Protein 6BCD (pdb70)

B-factor: mean 29.8, std 14.04, range [15.94, 121.08]

Secondary structure (DSSP, 8-state):
--BGGGTGGGHHHHHHHHHHHHHHHHHHHHHTTSS-GGGEEEEEETTEEEEEE--HHHHHHHHHHHHHHHHHHHTT-EEEEEEEEE-TTS-EEEEEEEEEE--SB--TTSB-TTTTHHHHHHHHHHHHHTGGGTSPPPPTT-EEEEEEEEEEEP-SS--SEEEETTEEEEEPPHHHH--SS-EEEEEEEEEBSS-EEEEEEEE--/--EEEEEESSPPPPHHHHHHHHHH-

Solvent-accessible surface area: 12226 Å² total; per-residue (Å²): 151,109,38,25,90,75,36,88,135,1,83,33,8,0,63,22,0,17,72,0,0,35,9,0,5,2,2,0,0,70,15,27,105,2,5,30,82,44,0,19,92,82,148,134,64,12,114,21,70,2,39,30,8,47,3,68,98,0,36,95,23,4,90,34,9,14,100,1,0,76,36,13,0,46,130,27,7,2,58,51,2,4,0,0,0,17,7,120,91,121,148,6,12,0,14,0,2,0,58,3,72,7,50,101,104,24,29,167,105,29,85,36,0,80,85,79,39,92,135,33,0,7,26,0,0,89,94,0,45,97,2,65,132,86,19,75,176,14,43,100,36,4,54,7,10,7,1,0,42,4,132,69,72,44,87,253,159,72,115,129,72,53,101,28,111,135,72,62,2,53,38,21,68,142,128,13,63,96,17,133,120,42,100,108,27,109,17,70,82,12,78,3,25,12,1,94,0,58,1,24,0,26,4,85,93,186,180,91,15,24,6,24,13,57,155,104,9,19,45,55,130,97,0,82,89,82,55,120,73,202

InterPro domains:
  IPR003511 HORMA domain [PF02301] (20-103)
  IPR003511 HORMA domain [PS50815] (13-203)
  IPR036570 HORMA domain superfamily [G3DSA:3.30.900.10] (9-211)
  IPR036570 HORMA domain superfamily [SSF56019] (13-186)
  IPR045091 Mad2-like [PTHR11842] (1-207)

Radius of gyration: 17.45 Å; Cα contacts (8 Å, |Δi|>4): 440; chains: 2; bounding box: 35×42×47 Å

GO terms:
  GO:0090734 site of DNA damage (C, IDA)
  GO:0030674 protein-macromolecule adaptor activity (F, IDA)
  GO:0019985 translesion synthesis (P, IDA)
  GO:0005634 nucleus (C, IDA)
  GO:0005819 spindle (C, IDA)
  GO:0042177 negative regulation of protein catabolic process (P, IDA)
  GO:0042772 DNA damage response, signal transduction resulting in transcription (P, IDA)
  GO:0008432 JUN kinase binding (F, IDA)
  GO:0005680 anaphase-promoting complex (C, IDA)
  GO:0016035 zeta DNA polymerase complex (C, IDA)
  GO:1904667 negative regulation of ubiquitin protein ligase activity (P, IDA)
  GO:0033138 positive regulation of peptidyl-serine phosphorylation (P, IDA)
  GO:0001558 regulation of cell growth (P, IGI)
  GO:0006302 double-strand break repair (P, IGI)
  GO:0045893 positive regulation of DNA-templated transcription (P, IMP)
  GO:0005515 protein binding (F, IPI)
  GO:0007094 mitotic spindle assembly checkpoint signaling (P, TAS)
  GO:0005654 nucleoplasm (C, TAS)
  GO:0000122 negative regulation of transcription by RNA polymerase II (P, IDA)
  GO:0003714 transcription corepressor activity (F, IMP)

Sequence (230 aa):
TLTRQDLNFGQVVADVLCEFLEVAVHLILYVREVYPVGIFQARKKYNNVPVQMSCCHPELNQYIQDTLHHCVKPLLEKNDVEKVVVVILDKEHRPVEKFVFEITQPPLLSISSDSLLSHVEQLLAAFILKISSVCDDDVLDHNPPGCTFTVLVHTREAATRNMEKIQVIKDFPWILADDEQDVHMHDPRLIPLKTMTSDILKMQLYVEERADKKIVIMPCKCAPSRQLVQVWLQAK

Structure (mmCIF, N/CA/C/O backbone):
data_6BCD
#
_entry.id   6BCD
#
_cell.length_a   64.580
_cell.length_b   64.580
_cell.length_c   116.547
_cell.angle_alpha   90.000
_cell.angle_beta   90.000
_cell.angle_gamma   120.000
#
_symmetry.space_group_name_H-M   'P 31 2 1'
#
loop_
_entity.id
_entity.type
_entity.pdbx_description
1 polymer 'Mitotic spindle assembly checkpoint protein MAD2B'
2 polymer 'DNA polymerase zeta catalytic subunit'
3 water water
#
loop_
_atom_site.group_PDB
_atom_site.id
_atom_site.type_symbol
_atom_site.label_atom_id
_atom_site.label_alt_id
_atom_site.label_comp_id
_atom_site.label_asym_id
_atom_site.label_entity_id
_atom_site.label_seq_id
_atom_site.pdbx_PDB_ins_code
_atom_site.Cartn_x
_atom_site.Cartn_y
_atom_site.Cartn_z
_atom_site.occupancy
_atom_site.B_iso_or_equiv
_atom_site.auth_seq_id
_atom_site.auth_comp_id
_atom_site.auth_asym_id
_atom_site.auth_atom_id
_atom_site.pdbx_PDB_model_num
ATOM 1 N N . THR A 1 19 ? 27.260 36.364 36.089 1.00 43.76 3 THR A N 1
ATOM 2 C CA . THR A 1 19 ? 28.290 35.590 35.327 1.00 34.64 3 THR A CA 1
ATOM 3 C C . THR A 1 19 ? 27.622 34.699 34.248 1.00 38.53 3 THR A C 1
ATOM 4 O O . THR A 1 19 ? 26.623 34.017 34.554 1.00 41.80 3 THR A O 1
ATOM 8 N N . LEU A 1 20 ? 28.153 34.730 33.023 1.00 35.26 4 LEU A N 1
ATOM 9 C CA . LEU A 1 20 ? 27.626 33.848 31.972 1.00 33.74 4 LEU A CA 1
ATOM 10 C C . LEU A 1 20 ? 28.306 32.373 32.019 1.00 30.12 4 LEU A C 1
ATOM 11 O O . LEU A 1 20 ? 29.535 32.109 32.200 1.00 31.29 4 LEU A O 1
ATOM 16 N N . THR A 1 21 ? 27.387 31.436 32.040 1.00 22.80 5 THR A N 1
ATOM 17 C CA . THR A 1 21 ? 27.726 30.012 32.192 1.00 21.15 5 THR A CA 1
ATOM 18 C C . THR A 1 21 ? 27.251 29.200 31.006 1.00 22.94 5 THR A C 1
ATOM 19 O O . THR A 1 21 ? 26.346 29.601 30.264 1.00 22.50 5 THR A O 1
ATOM 23 N N . ARG A 1 22 ? 27.825 27.983 30.802 1.00 21.67 6 ARG A N 1
ATOM 24 C CA . ARG A 1 22 ? 27.367 27.106 29.721 1.00 19.45 6 ARG A CA 1
ATOM 25 C C . ARG A 1 22 ? 25.914 26.758 29.867 1.00 20.49 6 ARG A C 1
ATOM 26 O O . ARG A 1 22 ? 25.214 26.618 28.862 1.00 21.52 6 ARG A O 1
ATOM 34 N N . GLN A 1 23 ? 25.424 26.589 31.083 1.00 19.29 7 GLN A N 1
ATOM 35 C CA . GLN A 1 23 ? 24.032 26.221 31.287 1.00 20.39 7 GLN A CA 1
ATOM 36 C C . GLN A 1 23 ? 23.088 27.317 30.886 1.00 19.96 7 GLN A C 1
ATOM 37 O O . GLN A 1 23 ? 21.928 26.996 30.625 1.00 21.32 7 GLN A O 1
ATOM 43 N N . ASP A 1 24 ? 23.543 28.537 30.815 1.00 20.53 8 ASP A N 1
ATOM 44 C CA . ASP A 1 24 ? 22.688 29.674 30.431 1.00 19.98 8 ASP A CA 1
ATOM 45 C C . ASP A 1 24 ? 22.259 29.564 29.000 1.00 21.25 8 ASP A C 1
ATOM 46 O O . ASP A 1 24 ? 21.264 30.187 28.633 1.00 23.03 8 ASP A O 1
ATOM 51 N N . LEU A 1 25 ? 22.949 28.847 28.136 1.00 19.73 9 LEU A N 1
ATOM 52 C CA . LEU A 1 25 ? 22.533 28.682 26.736 1.00 21.30 9 LEU A CA 1
ATOM 53 C C . LEU A 1 25 ? 21.707 27.478 26.563 1.00 20.12 9 LEU A C 1
ATOM 54 O O . LEU A 1 25 ? 22.092 26.464 25.925 1.00 20.61 9 LEU A O 1
ATOM 59 N N . ASN A 1 26 ? 20.501 27.523 27.083 1.00 18.86 10 ASN A N 1
ATOM 60 C CA . ASN A 1 26 ? 19.578 26.384 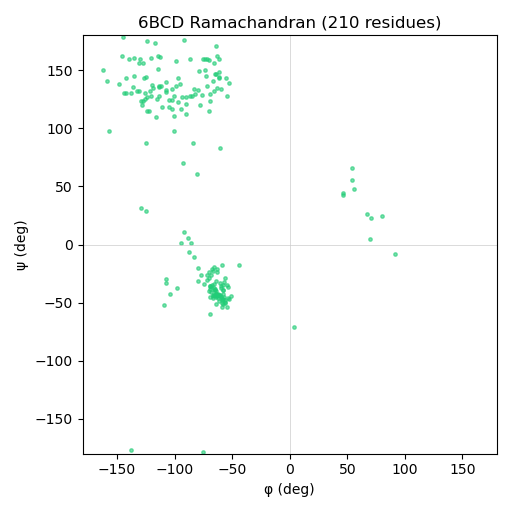27.068 1.00 18.01 10 ASN A CA 1
ATOM 61 C C . ASN A 1 26 ? 20.225 25.083 27.488 1.00 20.48 10 ASN A C 1
ATOM 62 O O . ASN A 1 26 ? 20.049 24.040 26.853 1.00 19.50 10 ASN A O 1
ATOM 67 N N . PHE A 1 27 ? 21.006 25.153 28.552 1.00 20.68 11 PHE A N 1
ATOM 68 C CA . PHE A 1 27 ? 21.464 23.927 29.205 1.00 19.96 11 PHE A CA 1
ATOM 69 C C . PHE A 1 27 ? 22.412 23.100 28.343 1.00 22.23 11 PHE A C 1
ATOM 70 O O . PHE A 1 27 ? 22.426 21.879 28.486 1.00 23.76 11 PHE A O 1
ATOM 78 N N . GLY A 1 28 ? 23.093 23.748 27.468 1.00 21.19 12 GLY A N 1
ATOM 79 C CA . GLY A 1 28 ? 23.966 23.031 26.543 1.00 22.39 12 GLY A CA 1
ATOM 80 C C . GLY A 1 28 ? 23.331 22.651 25.266 1.00 23.52 12 GLY A C 1
ATOM 81 O O . GLY A 1 28 ? 24.049 22.203 24.306 1.00 23.14 12 GLY A O 1
ATOM 82 N N . GLN A 1 29 ? 22.025 22.820 25.087 1.00 20.70 13 GLN A N 1
ATOM 83 C CA . GLN A 1 29 ? 21.366 22.435 23.873 1.00 20.43 13 GLN A CA 1
ATOM 84 C C . GLN A 1 29 ? 21.727 23.286 22.690 1.00 20.59 13 GLN A C 1
ATOM 85 O O . GLN A 1 29 ? 21.730 22.778 21.510 1.00 20.60 13 GLN A O 1
ATOM 91 N N . VAL A 1 30 ? 21.952 24.590 22.863 1.00 19.01 14 VAL A N 1
ATOM 92 C CA . VAL A 1 30 ? 22.334 25.438 21.760 1.00 18.84 14 VAL A CA 1
ATOM 93 C C . VAL A 1 30 ? 23.651 24.940 21.112 1.00 19.25 14 VAL A C 1
ATOM 94 O O . VAL A 1 30 ? 23.708 24.770 19.889 1.00 19.25 14 VAL A O 1
ATOM 98 N N . VAL A 1 31 ? 24.662 24.777 21.941 1.00 18.71 15 VAL A N 1
ATOM 99 C CA . VAL A 1 31 ? 25.974 24.380 21.441 1.00 19.29 15 VAL A CA 1
ATOM 100 C C . VAL A 1 31 ? 25.810 22.955 20.885 1.00 20.20 15 VAL A C 1
ATOM 101 O O . VAL A 1 31 ? 26.375 22.673 19.783 1.00 19.87 15 VAL A O 1
ATOM 105 N N . ALA A 1 32 ? 25.042 22.057 21.498 1.00 18.99 16 ALA A N 1
ATOM 106 C CA . ALA A 1 32 ? 24.910 20.711 20.942 1.00 18.58 16 ALA A CA 1
ATOM 107 C C . ALA A 1 32 ? 24.263 20.749 19.602 1.00 18.58 16 ALA A C 1
ATOM 108 O O . ALA A 1 32 ? 24.680 20.071 18.653 1.00 20.65 16 ALA A O 1
ATOM 110 N N . ASP A 1 33 ? 23.248 21.590 19.393 1.00 18.30 17 ASP A N 1
ATOM 111 C CA . ASP A 1 33 ? 22.515 21.703 18.133 1.00 19.80 17 ASP A CA 1
ATOM 112 C C . ASP A 1 33 ? 23.420 22.329 17.049 1.00 20.02 17 ASP A C 1
ATOM 113 O O . ASP A 1 33 ? 23.499 21.822 15.903 1.00 20.34 17 ASP A O 1
ATOM 118 N N . VAL A 1 34 ? 24.127 23.381 17.377 1.00 20.37 18 VAL A N 1
ATOM 119 C CA . VAL A 1 34 ? 25.080 24.014 16.450 1.00 20.72 18 VAL A CA 1
ATOM 120 C C . VAL A 1 34 ? 26.190 22.975 16.044 1.00 20.06 18 VAL A C 1
ATOM 121 O O . VAL A 1 34 ? 26.463 22.855 14.842 1.00 20.57 18 VAL A O 1
ATOM 125 N N . LEU A 1 35 ? 26.697 22.250 16.995 1.00 19.01 19 LEU A N 1
ATOM 126 C CA . LEU A 1 35 ? 27.788 21.276 16.686 1.00 19.37 19 LEU A CA 1
ATOM 127 C C . LEU A 1 35 ? 27.203 20.147 15.875 1.00 18.40 19 LEU A C 1
ATOM 128 O O . LEU A 1 35 ? 27.955 19.675 14.958 1.00 19.53 19 LEU A O 1
ATOM 133 N N . CYS A 1 36 ? 26.019 19.642 16.129 1.00 18.19 20 CYS A N 1
ATOM 134 C CA . CYS A 1 36 ? 25.560 18.503 15.308 1.00 18.80 20 CYS A CA 1
ATOM 135 C C . CYS A 1 36 ? 25.278 18.990 13.890 1.00 19.64 20 CYS A C 1
ATOM 136 O O . CYS A 1 36 ? 25.513 18.263 12.926 1.00 19.83 20 CYS A O 1
ATOM 139 N N . GLU A 1 37 ? 24.768 20.211 13.720 1.00 19.07 21 GLU A N 1
ATOM 140 C CA . GLU A 1 37 ? 24.556 20.795 12.368 1.00 21.52 21 GLU A CA 1
ATOM 141 C C . GLU A 1 37 ? 25.913 20.851 11.609 1.00 19.54 21 GLU A C 1
ATOM 142 O O . GLU A 1 37 ? 26.010 20.414 10.447 1.00 20.38 21 GLU A O 1
ATOM 148 N N . PHE A 1 38 ? 26.905 21.332 12.298 1.00 19.36 22 PHE A N 1
ATOM 149 C CA . PHE A 1 38 ? 28.258 21.451 11.746 1.00 19.17 22 PHE A CA 1
ATOM 150 C C . PHE A 1 38 ? 28.826 20.091 11.421 1.00 18.22 22 PHE A C 1
ATOM 151 O O . PHE A 1 38 ? 29.418 19.913 10.324 1.00 17.81 22 PHE A O 1
ATOM 159 N N . LEU A 1 39 ? 28.787 19.160 12.367 1.00 17.72 23 LEU A N 1
ATOM 160 C CA . LEU A 1 39 ? 29.395 17.852 12.157 1.00 17.15 23 LEU A CA 1
ATOM 161 C C . LEU A 1 39 ? 28.752 17.163 10.979 1.00 17.06 23 LEU A C 1
ATOM 162 O O . LEU A 1 39 ? 29.455 16.456 10.216 1.00 17.26 23 LEU A O 1
ATOM 167 N N . GLU A 1 40 ? 27.455 17.295 10.784 1.00 17.88 24 GLU A N 1
ATOM 168 C CA . GLU A 1 40 ? 26.814 16.651 9.618 1.00 16.98 24 GLU A CA 1
ATOM 169 C C . GLU A 1 40 ? 27.471 17.161 8.313 1.00 16.57 24 GLU A C 1
ATOM 170 O O . GLU A 1 40 ? 27.878 16.389 7.427 1.00 17.86 24 GLU A O 1
ATOM 176 N N . VAL A 1 41 ? 27.560 18.505 8.194 1.00 18.31 25 VAL A N 1
ATOM 177 C CA . VAL A 1 41 ? 28.122 19.065 7.008 1.00 18.83 25 VAL A CA 1
ATOM 178 C C . VAL A 1 41 ? 29.580 18.699 6.845 1.00 18.07 25 VAL A C 1
ATOM 179 O O . VAL A 1 41 ? 30.017 18.352 5.731 1.00 18.23 25 VAL A O 1
ATOM 183 N N . ALA A 1 42 ? 30.335 18.754 7.906 1.00 16.91 26 ALA A N 1
ATOM 184 C CA . ALA A 1 42 ? 31.762 18.402 7.846 1.00 17.46 26 ALA A CA 1
ATOM 185 C C . ALA A 1 42 ? 31.973 16.918 7.446 1.00 17.84 26 ALA A C 1
ATOM 186 O O . ALA A 1 42 ? 32.858 16.590 6.653 1.00 18.83 26 ALA A O 1
ATOM 188 N N . VAL A 1 43 ? 31.160 16.026 8.011 1.00 16.68 27 VAL A N 1
ATOM 189 C CA . VAL A 1 43 ? 31.292 14.595 7.664 1.00 17.09 27 VAL A CA 1
ATOM 190 C C . VAL A 1 43 ? 31.029 14.387 6.199 1.00 17.89 27 VAL A C 1
ATOM 191 O O . VAL A 1 43 ? 31.768 13.718 5.481 1.00 17.36 27 VAL A O 1
ATOM 195 N N . HIS A 1 44 ? 29.941 14.940 5.707 1.00 15.94 28 HIS A N 1
ATOM 196 C CA . HIS A 1 44 ? 29.645 14.845 4.260 1.00 16.98 28 HIS A CA 1
ATOM 197 C C . HIS A 1 44 ? 30.797 15.314 3.434 1.00 17.10 28 HIS A C 1
ATOM 198 O O . HIS A 1 44 ? 31.217 14.671 2.431 1.00 17.22 28 HIS A O 1
ATOM 205 N N . LEU A 1 45 ? 31.369 16.463 3.775 1.00 16.71 29 LEU A N 1
ATOM 206 C CA . LEU A 1 45 ? 32.472 17.014 2.996 1.00 17.76 29 LEU A CA 1
ATOM 207 C C . LEU A 1 45 ? 33.713 16.168 3.047 1.00 17.60 29 LEU A C 1
ATOM 208 O O . LEU A 1 45 ? 34.376 15.981 1.989 1.00 17.86 29 LEU A O 1
ATOM 213 N N . ILE A 1 46 ? 34.031 15.567 4.189 1.00 17.20 30 ILE A N 1
ATOM 214 C CA . ILE A 1 46 ? 35.124 14.651 4.303 1.00 17.56 30 ILE A CA 1
ATOM 215 C C . ILE A 1 46 ? 34.917 13.489 3.358 1.00 17.81 30 ILE A C 1
ATOM 216 O O . ILE A 1 46 ? 35.838 13.053 2.654 1.00 17.93 30 ILE A O 1
ATOM 221 N N . LEU A 1 47 ? 33.747 12.884 3.389 1.00 17.75 31 LEU A N 1
ATOM 222 C CA . LEU A 1 47 ? 33.428 11.760 2.548 1.00 17.99 31 LEU A CA 1
ATOM 223 C C . LEU A 1 47 ? 33.563 12.073 1.084 1.00 18.91 31 LEU A C 1
ATOM 224 O O . LEU A 1 47 ? 34.070 11.246 0.297 1.00 18.02 31 LEU A O 1
ATOM 229 N N . TYR A 1 48 ? 33.246 13.282 0.689 1.00 16.62 32 TYR A N 1
ATOM 230 C CA . TYR A 1 48 ? 33.447 13.742 -0.690 1.00 17.35 32 TYR A CA 1
ATOM 231 C C . TYR A 1 48 ? 34.935 13.897 -1.030 1.00 18.03 32 TYR A C 1
ATOM 232 O O . TYR A 1 48 ? 35.432 13.278 -2.020 1.00 18.23 32 TYR A O 1
ATOM 241 N N . VAL A 1 49 ? 35.634 14.733 -0.310 1.00 17.58 33 VAL A N 1
ATOM 242 C CA . VAL A 1 49 ? 36.983 15.056 -0.698 1.00 19.16 33 VAL A CA 1
ATOM 243 C C . VAL A 1 49 ? 37.876 13.879 -0.601 1.00 18.16 33 VAL A C 1
ATOM 244 O O . VAL A 1 49 ? 38.803 13.674 -1.461 1.00 20.20 33 VAL A O 1
ATOM 248 N N . ARG A 1 50 ? 37.676 12.985 0.350 1.00 17.89 34 ARG A N 1
ATOM 249 C CA . ARG A 1 50 ? 38.496 11.744 0.477 1.00 19.26 34 ARG A CA 1
ATOM 250 C C . ARG A 1 50 ? 37.952 10.633 -0.394 1.00 19.30 34 ARG A C 1
ATOM 251 O O . ARG A 1 50 ? 38.535 9.534 -0.423 1.00 21.90 34 ARG A O 1
ATOM 259 N N . GLU A 1 51 ? 36.878 10.860 -1.153 1.00 18.90 35 GLU A N 1
ATOM 260 C CA . GLU A 1 51 ? 36.367 9.870 -2.073 1.00 19.79 35 GLU A CA 1
ATOM 261 C C . GLU A 1 51 ? 36.056 8.551 -1.391 1.00 20.31 35 GLU A C 1
ATOM 262 O O . GLU A 1 51 ? 36.323 7.465 -1.936 1.00 22.81 35 GLU A O 1
ATOM 268 N N . VAL A 1 52 ? 35.342 8.644 -0.264 1.00 18.46 36 VAL A N 1
ATOM 269 C CA . VAL A 1 52 ? 34.868 7.445 0.441 1.00 20.20 36 VAL A CA 1
ATOM 270 C C . VAL A 1 52 ? 33.681 6.893 -0.291 1.00 20.51 36 VAL A C 1
ATOM 271 O O . VAL A 1 52 ? 33.356 5.713 -0.130 1.00 23.61 36 VAL A O 1
ATOM 275 N N . TYR A 1 53 ? 32.956 7.734 -1.006 1.00 20.22 37 TYR A N 1
ATOM 276 C CA . TYR A 1 53 ? 31.811 7.386 -1.808 1.00 20.22 37 TYR A CA 1
ATOM 277 C C . TYR A 1 53 ? 31.964 7.994 -3.187 1.00 20.39 37 TYR A C 1
ATOM 278 O O . TYR A 1 53 ? 32.651 9.026 -3.292 1.00 21.59 37 TYR A O 1
ATOM 287 N N . PRO A 1 54 ? 31.294 7.414 -4.197 1.00 21.46 38 PRO A N 1
ATOM 288 C CA . PRO A 1 54 ? 31.444 8.015 -5.493 1.00 25.24 38 PRO A CA 1
ATOM 289 C C . PRO A 1 54 ? 30.949 9.478 -5.550 1.00 21.93 38 PRO A C 1
ATOM 290 O O . PRO A 1 54 ? 29.947 9.860 -4.926 1.00 20.94 38 PRO A O 1
ATOM 294 N N . VAL A 1 55 ? 31.655 10.278 -6.300 1.00 22.10 39 VAL A N 1
ATOM 295 C CA . VAL A 1 55 ? 31.424 11.662 -6.329 1.00 22.23 39 VAL A CA 1
ATOM 296 C C . VAL A 1 55 ? 29.950 11.999 -6.736 1.00 19.89 39 VAL A C 1
ATOM 297 O O . VAL A 1 55 ? 29.310 13.038 -6.371 1.00 20.38 39 VAL A O 1
ATOM 301 N N . GLY A 1 56 ? 29.342 11.147 -7.605 1.00 19.44 40 GLY A N 1
ATOM 302 C CA . GLY A 1 56 ? 28.018 11.344 -8.141 1.00 19.54 40 GLY A CA 1
ATOM 303 C C . GLY A 1 56 ? 26.901 11.447 -7.178 1.00 19.75 40 GLY A C 1
ATOM 304 O O . GLY A 1 56 ? 25.787 11.905 -7.511 1.00 21.43 40 GLY A O 1
ATOM 305 N N . ILE A 1 57 ? 27.109 10.991 -5.928 1.00 18.81 41 ILE A N 1
ATOM 306 C CA . ILE A 1 57 ? 26.082 11.160 -4.966 1.00 19.97 41 ILE A CA 1
ATOM 307 C C . ILE A 1 57 ? 26.062 12.508 -4.310 1.00 20.91 41 ILE A C 1
ATOM 308 O O . ILE A 1 57 ? 25.103 12.835 -3.577 1.00 22.36 41 ILE A O 1
ATOM 313 N N . PHE A 1 58 ? 27.074 13.314 -4.489 1.00 18.22 42 PHE A N 1
ATOM 314 C CA . PHE A 1 58 ? 27.178 14.578 -3.728 1.00 18.84 42 PHE A CA 1
ATOM 315 C C . PHE A 1 58 ? 26.677 15.702 -4.638 1.00 20.10 42 PHE A C 1
ATOM 316 O O . PHE A 1 58 ? 27.121 15.840 -5.776 1.00 21.45 42 PHE A O 1
ATOM 324 N N . GLN A 1 59 ? 25.877 16.569 -4.044 1.00 19.49 43 GLN A N 1
ATOM 325 C CA . GLN A 1 59 ? 25.471 17.798 -4.704 1.00 19.41 43 GLN A CA 1
ATOM 326 C C . GLN A 1 59 ? 25.999 19.029 -4.024 1.00 19.93 43 GLN A C 1
ATOM 327 O O . GLN A 1 59 ? 26.277 19.027 -2.794 1.00 20.41 43 GLN A O 1
ATOM 333 N N . ALA A 1 60 ? 26.218 20.123 -4.779 1.00 19.23 44 ALA A N 1
ATOM 334 C CA . ALA A 1 60 ? 26.746 21.307 -4.274 1.00 20.38 44 ALA A CA 1
ATOM 335 C C . ALA A 1 60 ? 25.638 22.087 -3.568 1.00 22.04 44 ALA A C 1
ATOM 336 O O . ALA A 1 60 ? 24.523 22.261 -4.130 1.00 22.87 44 ALA A O 1
ATOM 338 N N . ARG A 1 61 ? 25.931 22.570 -2.378 1.00 20.63 45 ARG A N 1
ATOM 339 C CA . ARG A 1 61 ? 25.074 23.381 -1.597 1.00 22.20 45 ARG A CA 1
ATOM 340 C C . ARG A 1 61 ? 25.894 24.501 -0.966 1.00 21.69 45 ARG A C 1
ATOM 341 O O . ARG A 1 61 ? 27.090 24.540 -1.122 1.00 22.37 45 ARG A O 1
ATOM 349 N N . LYS A 1 62 ? 25.263 25.337 -0.130 1.00 25.73 46 LYS A N 1
ATOM 350 C CA . LYS A 1 62 ? 25.980 26.320 0.688 1.00 26.10 46 LYS A CA 1
ATOM 351 C C . LYS A 1 62 ? 25.633 26.144 2.122 1.00 23.64 46 LYS A C 1
ATOM 352 O O . LYS A 1 62 ? 24.508 25.797 2.464 1.00 27.44 46 LYS A O 1
ATOM 358 N N . LYS A 1 63 ? 26.593 26.352 2.973 1.00 22.68 47 LYS A N 1
ATOM 359 C CA . LYS A 1 63 ? 26.416 26.410 4.435 1.00 22.90 47 LYS A CA 1
ATOM 360 C C . LYS A 1 63 ? 27.428 27.375 4.931 1.00 21.55 47 LYS A C 1
ATOM 361 O O . LYS A 1 63 ? 28.565 27.365 4.486 1.00 23.24 47 LYS A O 1
ATOM 367 N N . TYR A 1 64 ? 27.024 28.237 5.891 1.00 22.02 48 TYR A N 1
ATOM 368 C CA . TYR A 1 64 ? 27.912 29.205 6.459 1.00 23.40 48 TYR A CA 1
ATOM 369 C C . TYR A 1 64 ? 28.444 30.181 5.394 1.00 23.54 48 TYR A C 1
ATOM 370 O O . TYR A 1 64 ? 29.577 30.685 5.531 1.00 26.13 48 TYR A O 1
ATOM 379 N N A ASN A 1 65 ? 27.588 30.303 4.391 0.50 24.31 49 ASN A N 1
ATOM 380 N N B ASN A 1 65 ? 27.679 30.358 4.339 0.50 25.95 49 ASN A N 1
ATOM 381 C CA A ASN A 1 65 ? 27.803 31.115 3.204 0.50 27.60 49 ASN A CA 1
ATOM 382 C CA B ASN A 1 65 ? 28.090 31.224 3.196 0.50 27.99 49 ASN A CA 1
ATOM 383 C C A ASN A 1 65 ? 28.986 30.676 2.355 0.50 24.48 49 ASN A C 1
ATOM 384 C C B ASN A 1 65 ? 29.289 30.716 2.456 0.50 25.74 49 ASN A C 1
ATOM 385 O O A ASN A 1 65 ? 29.400 31.487 1.486 0.50 24.53 49 ASN A O 1
ATOM 386 O O B ASN A 1 65 ? 30.070 31.455 1.797 0.50 27.19 49 ASN A O 1
ATOM 395 N N . VAL A 1 66 ? 29.459 29.420 2.495 1.00 24.90 50 VAL A N 1
ATOM 396 C CA . VAL A 1 66 ? 30.581 28.785 1.747 1.00 22.84 50 VAL A CA 1
ATOM 397 C C . VAL A 1 66 ? 30.117 27.481 1.069 1.00 24.81 50 VAL A C 1
ATOM 398 O O . VAL A 1 66 ? 29.077 26.958 1.471 1.00 23.81 50 VAL A O 1
ATOM 402 N N . PRO A 1 67 ? 30.808 27.047 0.014 1.00 23.88 51 PRO A N 1
ATOM 403 C CA . PRO A 1 67 ? 30.367 25.803 -0.671 1.00 22.01 51 PRO A CA 1
ATOM 404 C C . PRO A 1 67 ? 30.536 24.589 0.213 1.00 24.95 51 PRO A C 1
ATOM 405 O O . PRO A 1 67 ? 31.519 24.474 0.986 1.00 27.43 51 PRO A O 1
ATOM 409 N N . VAL A 1 68 ? 29.551 23.727 0.125 1.00 21.31 52 VAL A N 1
ATOM 410 C CA . VAL A 1 68 ? 29.604 22.396 0.751 1.00 21.70 52 VAL A CA 1
ATOM 411 C C . VAL A 1 68 ? 29.108 21.381 -0.224 1.00 20.30 52 VAL A C 1
ATOM 412 O O . VAL A 1 68 ? 28.497 21.691 -1.259 1.00 22.25 52 VAL A O 1
ATOM 416 N N . GLN A 1 69 ? 29.450 20.104 -0.006 1.00 19.04 53 GLN A N 1
ATOM 417 C CA . GLN A 1 69 ? 29.062 19.004 -0.873 1.00 18.71 53 GLN A CA 1
ATOM 418 C C . GLN A 1 69 ? 28.338 17.986 -0.070 1.00 18.08 53 GLN A C 1
ATOM 419 O O . GLN A 1 69 ? 28.944 17.439 0.912 1.00 19.63 53 GLN A O 1
ATOM 425 N N . MET A 1 70 ? 27.081 17.750 -0.327 1.00 18.32 54 MET A N 1
ATOM 426 C CA . MET A 1 70 ? 26.222 16.924 0.511 1.00 18.38 54 MET A CA 1
ATOM 427 C C . MET A 1 70 ? 25.631 15.752 -0.229 1.00 18.83 54 MET A C 1
ATOM 428 O O . MET A 1 70 ? 25.209 15.884 -1.393 1.00 18.89 54 MET A O 1
ATOM 433 N N . SER A 1 71 ? 25.711 14.589 0.336 1.00 18.29 55 SER A N 1
ATOM 434 C CA . SER A 1 71 ? 25.155 13.367 -0.214 1.00 17.58 55 SER A CA 1
ATOM 435 C C . SER A 1 71 ? 23.661 13.479 -0.360 1.00 18.15 55 SER A C 1
ATOM 436 O O . SER A 1 71 ? 22.928 14.001 0.477 1.00 19.58 55 SER A O 1
ATOM 439 N N . CYS A 1 72 ? 23.209 12.845 -1.460 1.00 20.26 56 CYS A N 1
ATOM 440 C CA A CYS A 1 72 ? 21.766 12.667 -1.682 0.70 20.29 56 CYS A CA 1
ATOM 441 C CA B CYS A 1 72 ? 21.793 12.595 -1.768 0.30 21.86 56 CYS A CA 1
ATOM 442 C C . CYS A 1 72 ? 21.383 11.192 -1.519 1.00 20.86 56 CYS A C 1
ATOM 443 O O . CYS A 1 72 ? 20.181 10.831 -1.824 1.00 24.20 56 CYS A O 1
ATOM 448 N N . HIS A 1 73 ? 22.263 10.332 -1.027 1.00 21.09 57 HIS A N 1
ATOM 449 C CA . HIS A 1 73 ? 21.975 8.919 -0.843 1.00 19.45 57 HIS A CA 1
ATOM 450 C C . HIS A 1 73 ? 21.136 8.788 0.428 1.00 21.40 57 HIS A C 1
ATOM 451 O O . HIS A 1 73 ? 21.606 9.136 1.508 1.00 20.87 57 HIS A O 1
ATOM 458 N N . PRO A 1 74 ? 19.895 8.262 0.392 1.00 21.22 58 PRO A N 1
ATOM 459 C CA . PRO A 1 74 ? 19.072 8.322 1.585 1.00 21.96 58 PRO A CA 1
ATOM 460 C C . PRO A 1 74 ? 19.584 7.555 2.780 1.00 21.09 58 PRO A C 1
ATOM 461 O O . PRO A 1 74 ? 19.625 8.102 3.921 1.00 21.98 58 PRO A O 1
ATOM 465 N N . GLU A 1 75 ? 20.064 6.388 2.562 1.00 21.83 59 GLU A N 1
ATOM 466 C CA . GLU A 1 75 ? 20.473 5.563 3.724 1.00 22.81 59 GLU A CA 1
ATOM 467 C C . GLU A 1 75 ? 21.792 6.095 4.295 1.00 20.72 59 GLU A C 1
ATOM 468 O O . GLU A 1 75 ? 21.981 6.094 5.525 1.00 21.23 59 GLU A O 1
ATOM 474 N N . LEU A 1 76 ? 22.696 6.606 3.480 1.00 19.41 60 LEU A N 1
ATOM 475 C CA . LEU A 1 76 ? 23.936 7.239 4.016 1.00 18.88 60 LEU A CA 1
ATOM 476 C C . LEU A 1 76 ? 23.567 8.460 4.840 1.00 18.99 60 LEU A C 1
ATOM 477 O O . LEU A 1 76 ? 24.071 8.668 5.941 1.00 18.87 60 LEU A O 1
ATOM 482 N N . ASN A 1 77 ? 22.659 9.236 4.299 1.00 17.49 61 ASN A N 1
ATOM 483 C CA . ASN A 1 77 ? 22.246 10.406 5.012 1.00 17.81 61 ASN A CA 1
ATOM 484 C C . ASN A 1 77 ? 21.655 10.106 6.363 1.00 17.92 61 ASN A C 1
ATOM 485 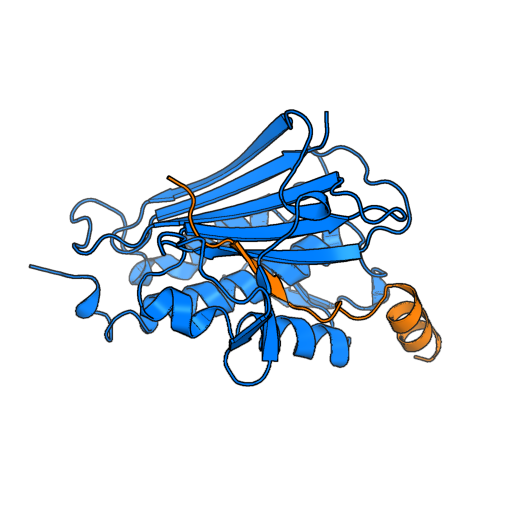O O . ASN A 1 77 ? 21.918 10.766 7.368 1.00 18.15 61 ASN A O 1
ATOM 490 N N . GLN A 1 78 ? 20.765 9.090 6.367 1.00 18.75 62 GLN A N 1
ATOM 491 C CA . GLN A 1 78 ? 20.090 8.703 7.590 1.00 20.07 62 GLN A CA 1
ATOM 492 C C . GLN A 1 78 ? 21.080 8.103 8.598 1.00 19.36 62 GLN A C 1
ATOM 493 O O . GLN A 1 78 ? 20.998 8.363 9.814 1.00 20.08 62 GLN A O 1
ATOM 499 N N . TYR A 1 79 ? 22.083 7.392 8.135 1.00 19.16 63 TYR A N 1
ATOM 500 C CA . TYR A 1 79 ? 23.080 6.821 9.015 1.00 19.49 63 TYR A CA 1
ATOM 501 C C . TYR A 1 79 ? 23.834 7.927 9.748 1.00 17.28 63 TYR A C 1
ATOM 502 O O . TYR A 1 79 ? 24.084 7.884 10.937 1.00 17.92 63 TYR A O 1
ATOM 511 N N . ILE A 1 80 ? 24.251 8.959 8.975 1.00 18.83 64 ILE A N 1
ATOM 512 C CA . ILE A 1 80 ? 24.973 10.083 9.553 1.00 18.56 64 ILE A CA 1
ATOM 513 C C . ILE A 1 80 ? 24.059 10.836 10.553 1.00 18.17 64 ILE A C 1
ATOM 514 O O . ILE A 1 80 ? 24.481 11.163 11.675 1.00 17.94 64 ILE A O 1
ATOM 519 N N . GLN A 1 81 ? 22.791 11.066 10.188 1.00 17.74 65 GLN A N 1
ATOM 520 C CA . GLN A 1 81 ? 21.874 11.721 11.125 1.00 19.03 65 GLN A CA 1
ATOM 521 C C . GLN A 1 81 ? 21.672 10.851 12.379 1.00 19.22 65 GLN A C 1
ATOM 522 O O . GLN A 1 81 ? 21.640 11.374 13.492 1.00 19.35 65 GLN A O 1
ATOM 528 N N . ASP A 1 82 ? 21.498 9.570 12.213 1.00 18.50 66 ASP A N 1
ATOM 529 C CA . ASP A 1 82 ? 21.270 8.663 13.354 1.00 19.99 66 ASP A CA 1
ATOM 530 C C . ASP A 1 82 ? 22.459 8.683 14.304 1.00 19.59 66 ASP A C 1
ATOM 531 O O . ASP A 1 82 ? 22.346 8.765 15.519 1.00 19.79 66 ASP A O 1
ATOM 536 N N . THR A 1 83 ? 23.671 8.642 13.720 1.00 17.82 67 THR A N 1
ATOM 537 C CA . THR A 1 83 ? 24.885 8.752 14.517 1.00 17.70 67 THR A CA 1
ATOM 538 C C . THR A 1 83 ? 24.928 10.045 15.327 1.00 19.63 67 THR A C 1
ATOM 539 O O . THR A 1 83 ? 25.187 10.051 16.533 1.00 18.60 67 THR A O 1
ATOM 543 N N . LEU A 1 84 ? 24.616 11.144 14.663 1.00 17.88 68 LEU A N 1
ATOM 544 C CA . LEU A 1 84 ? 24.650 12.455 15.335 1.00 19.71 68 LEU A CA 1
ATOM 545 C C . LEU A 1 84 ? 23.542 12.563 16.345 1.00 19.78 68 LEU A C 1
ATOM 546 O O . LEU A 1 84 ? 23.693 13.291 17.367 1.00 20.71 68 LEU A O 1
ATOM 551 N N A HIS A 1 85 ? 22.408 11.904 16.132 0.50 19.56 69 HIS A N 1
ATOM 552 N N B HIS A 1 85 ? 22.410 11.933 16.113 0.50 20.55 69 HIS A N 1
ATOM 553 C CA A HIS A 1 85 ? 21.268 11.829 17.092 0.50 19.67 69 HIS A CA 1
ATOM 554 C CA B HIS A 1 85 ? 21.330 12.008 17.076 0.50 21.00 69 HIS A CA 1
ATOM 555 C C A HIS A 1 85 ? 21.757 11.264 18.397 0.50 20.03 69 HIS A C 1
ATOM 556 C C B HIS A 1 85 ? 21.754 11.277 18.386 0.50 20.72 69 HIS A C 1
ATOM 557 O O A HIS A 1 85 ? 21.252 11.639 19.471 0.50 21.13 69 HIS A O 1
ATOM 558 O O B HIS A 1 85 ? 21.221 11.593 19.468 0.50 21.25 69 HIS A O 1
ATOM 571 N N . CYS A 1 86 ? 22.716 10.322 18.315 1.00 20.43 70 CYS A N 1
ATOM 572 C CA . CYS A 1 86 ? 23.297 9.691 19.506 1.00 20.87 70 CYS A CA 1
ATOM 573 C C . CYS A 1 86 ? 24.374 10.585 20.118 1.00 19.88 70 CYS A C 1
ATOM 574 O O . CYS A 1 86 ? 24.507 10.583 21.370 1.00 21.75 70 CYS A O 1
ATOM 577 N N . VAL A 1 87 ? 25.108 11.323 19.324 1.00 20.39 71 VAL A N 1
ATOM 578 C CA . VAL A 1 87 ? 26.133 12.219 19.815 1.00 20.68 71 VAL A CA 1
ATOM 579 C C . VAL A 1 87 ? 25.471 13.387 20.571 1.00 19.62 71 VAL A C 1
ATOM 580 O O . VAL A 1 87 ? 26.044 13.863 21.597 1.00 20.52 71 VAL A O 1
ATOM 584 N N . LYS A 1 88 ? 24.319 13.870 20.131 1.00 19.18 72 LYS A N 1
ATOM 585 C CA . LYS A 1 88 ? 23.702 15.115 20.664 1.00 19.44 72 LYS A CA 1
ATOM 586 C C . LYS A 1 88 ? 23.550 15.034 22.158 1.00 20.19 72 LYS A C 1
ATOM 587 O O . LYS A 1 88 ? 23.987 15.990 22.887 1.00 19.99 72 LYS A O 1
ATOM 593 N N . PRO A 1 89 ? 22.931 14.028 22.769 1.00 18.85 73 PRO A N 1
ATOM 594 C CA . PRO A 1 89 ? 22.829 13.983 24.231 1.00 21.00 73 PRO A CA 1
ATOM 595 C C . PRO A 1 89 ? 24.133 13.938 24.934 1.00 19.93 73 PRO A C 1
ATOM 596 O O . PRO A 1 89 ? 24.258 14.475 26.067 1.00 22.19 73 PRO A O 1
ATOM 600 N N . LEU A 1 90 ? 25.122 13.306 24.351 1.00 19.17 74 LEU A N 1
ATOM 601 C CA . LEU A 1 90 ? 26.454 13.265 24.950 1.00 20.39 74 LEU A CA 1
ATOM 602 C C . LEU A 1 90 ? 27.060 14.621 24.998 1.00 19.66 74 LEU A C 1
ATOM 603 O O . LEU A 1 90 ? 27.685 14.988 25.996 1.00 21.51 74 LEU A O 1
ATOM 608 N N . LEU A 1 91 ? 26.874 15.430 23.958 1.00 18.36 75 LEU A N 1
ATOM 609 C CA . LEU A 1 91 ? 27.332 16.847 23.975 1.00 20.89 75 LEU A CA 1
ATOM 610 C C . LEU A 1 91 ? 26.544 17.592 25.020 1.00 22.68 75 LEU A C 1
ATOM 611 O O . LEU A 1 91 ? 27.193 18.369 25.755 1.00 23.23 75 LEU A O 1
ATOM 616 N N . GLU A 1 92 ? 25.256 17.404 25.113 1.00 22.18 76 GLU A N 1
ATOM 617 C CA . GLU A 1 92 ? 24.430 18.205 26.053 1.00 22.18 76 GLU A CA 1
ATOM 618 C C . GLU A 1 92 ? 24.843 17.925 27.456 1.00 22.39 76 GLU A C 1
ATOM 619 O O . GLU A 1 92 ? 24.858 18.953 28.243 1.00 25.95 76 GLU A O 1
ATOM 625 N N . LYS A 1 93 ? 25.305 16.772 27.813 1.00 21.94 77 LYS A N 1
ATOM 626 C CA . LYS A 1 93 ? 25.750 16.455 29.152 1.00 23.04 77 LYS A CA 1
ATOM 627 C C . LYS A 1 93 ? 27.214 16.691 29.363 1.00 23.57 77 LYS A C 1
ATOM 628 O O . LYS A 1 93 ? 27.792 16.251 30.329 1.00 25.07 77 LYS A O 1
ATOM 634 N N . ASN A 1 94 ? 27.829 17.354 28.386 1.00 21.98 78 ASN A N 1
ATOM 635 C CA . ASN A 1 94 ? 29.234 17.662 28.406 1.00 21.52 78 ASN A CA 1
ATOM 636 C C . ASN A 1 94 ? 30.055 16.429 28.614 1.00 23.32 78 ASN A C 1
ATOM 637 O O . ASN A 1 94 ? 30.884 16.314 29.500 1.00 22.63 78 ASN A O 1
ATOM 642 N N . ASP A 1 95 ? 29.845 15.429 27.732 1.00 20.61 79 ASP A N 1
ATOM 643 C CA . ASP A 1 95 ? 30.457 14.169 27.836 1.00 20.17 79 ASP A CA 1
ATOM 644 C C . ASP A 1 95 ? 31.214 13.770 26.577 1.00 21.28 79 ASP A C 1
ATOM 645 O O . ASP A 1 95 ? 31.414 12.572 26.304 1.00 22.78 79 ASP A O 1
ATOM 650 N N . VAL A 1 96 ? 31.713 14.767 25.852 1.00 20.28 80 VAL A N 1
ATOM 651 C CA . VAL A 1 96 ? 32.442 14.536 24.609 1.00 20.18 80 VAL A CA 1
ATOM 652 C C . VAL A 1 96 ? 33.771 15.284 24.630 1.00 19.31 80 VAL A C 1
ATOM 653 O O . VAL A 1 96 ? 33.749 16.527 24.745 1.00 20.50 80 VAL A O 1
ATOM 657 N N . GLU A 1 97 ? 34.867 14.612 24.452 1.00 17.96 81 GLU A N 1
ATOM 658 C CA . GLU A 1 97 ? 36.154 15.278 24.191 1.00 18.48 81 GLU A CA 1
ATOM 659 C C . GLU A 1 97 ? 36.488 15.313 22.695 1.00 18.82 81 GLU A C 1
ATOM 660 O O . GLU A 1 97 ? 37.130 16.254 22.239 1.00 18.73 81 GLU A O 1
ATOM 666 N N . LYS A 1 98 ? 36.157 14.243 21.972 1.00 18.01 82 LYS A N 1
ATOM 667 C CA . LYS A 1 98 ? 36.436 14.177 20.531 1.00 17.99 82 LYS A CA 1
ATOM 668 C C . LYS A 1 98 ? 35.347 13.492 19.792 1.00 17.98 82 LYS A C 1
ATOM 669 O O . LYS A 1 98 ? 34.834 12.474 20.268 1.00 18.09 82 LYS A O 1
ATOM 675 N N . VAL A 1 99 ? 35.057 13.959 18.603 1.00 16.96 83 VAL A N 1
ATOM 676 C CA . VAL A 1 99 ? 34.278 13.220 17.612 1.00 17.19 83 VAL A CA 1
ATOM 677 C C . VAL A 1 99 ? 35.258 12.978 16.478 1.00 18.12 83 VAL A C 1
ATOM 678 O O . VAL A 1 99 ? 35.824 13.926 15.954 1.00 17.89 83 VAL A O 1
ATOM 682 N N . VAL A 1 100 ? 35.460 11.733 16.060 1.00 17.32 84 VAL A N 1
ATOM 683 C CA . VAL A 1 100 ? 36.507 11.376 15.094 1.00 17.37 84 VAL A CA 1
ATOM 684 C C . VAL A 1 100 ? 35.870 10.670 13.937 1.00 17.48 84 VAL A C 1
ATOM 685 O O . VAL A 1 100 ? 35.198 9.635 14.097 1.00 18.42 84 VAL A O 1
ATOM 689 N N . VAL A 1 101 ? 36.116 11.133 12.712 1.00 16.94 85 VAL A N 1
ATOM 690 C CA . VAL A 1 101 ? 35.794 10.386 11.506 1.00 16.64 85 VAL A CA 1
ATOM 691 C C . VAL A 1 101 ? 37.017 9.529 11.147 1.00 18.65 85 VAL A C 1
ATOM 692 O O . VAL A 1 101 ? 38.076 10.078 10.842 1.00 18.61 85 VAL A O 1
ATOM 696 N N . VAL A 1 102 ? 36.872 8.210 11.262 1.00 18.42 86 VAL A N 1
ATOM 697 C CA . VAL A 1 102 ? 37.949 7.268 11.057 1.00 17.62 86 VAL A CA 1
ATOM 698 C C . VAL A 1 102 ? 37.771 6.648 9.701 1.00 18.99 86 VAL A C 1
ATOM 699 O O . VAL A 1 102 ? 36.707 6.070 9.393 1.00 19.19 86 VAL A O 1
ATOM 703 N N . ILE A 1 103 ? 38.799 6.758 8.902 1.00 20.06 87 ILE A N 1
ATOM 704 C CA . ILE A 1 103 ? 38.873 6.118 7.600 1.00 19.66 87 ILE A CA 1
ATOM 705 C C . ILE A 1 103 ? 39.623 4.833 7.667 1.00 19.33 87 ILE A C 1
ATOM 706 O O . ILE A 1 103 ? 40.731 4.808 8.157 1.00 21.67 87 ILE A O 1
ATOM 711 N N . LEU A 1 104 ? 39.016 3.741 7.270 1.00 21.18 88 LEU A N 1
ATOM 712 C CA . LEU A 1 104 ? 39.543 2.382 7.379 1.00 21.14 88 LEU A CA 1
ATOM 713 C C . LEU A 1 104 ? 39.864 1.819 6.018 1.00 23.07 88 LEU A C 1
ATOM 714 O O . LEU A 1 104 ? 39.081 1.959 5.053 1.00 24.11 88 LEU A O 1
ATOM 719 N N . ASP A 1 105 ? 41.015 1.152 5.879 1.00 23.34 89 ASP A N 1
ATOM 720 C CA . ASP A 1 105 ? 41.336 0.511 4.605 1.00 25.50 89 ASP A CA 1
ATOM 721 C C . ASP A 1 105 ? 40.550 -0.770 4.377 1.00 25.94 89 ASP A C 1
ATOM 722 O O . ASP A 1 105 ? 39.689 -1.114 5.150 1.00 25.43 89 ASP A O 1
ATOM 727 N N . LYS A 1 106 ? 40.801 -1.445 3.244 1.00 28.42 90 LYS A N 1
ATOM 728 C CA . LYS A 1 106 ? 40.047 -2.662 2.934 1.00 28.54 90 LYS A CA 1
ATOM 729 C C . LYS A 1 106 ? 40.264 -3.787 3.935 1.00 27.10 90 LYS A C 1
ATOM 730 O O . LYS A 1 106 ? 39.425 -4.685 4.024 1.00 33.79 90 LYS A O 1
ATOM 736 N N . GLU A 1 107 ? 41.330 -3.795 4.703 1.00 28.75 91 GLU A N 1
ATOM 737 C CA . GLU A 1 107 ? 41.608 -4.710 5.784 1.00 32.12 91 GLU A CA 1
ATOM 738 C C . GLU A 1 107 ? 41.028 -4.227 7.128 1.00 27.43 91 GLU A C 1
ATOM 739 O O . GLU A 1 107 ? 41.215 -4.776 8.173 1.00 30.32 91 GLU A O 1
ATOM 745 N N . HIS A 1 108 ? 40.260 -3.097 7.056 1.00 26.63 92 HIS A N 1
ATOM 746 C CA . HIS A 1 108 ? 39.615 -2.508 8.197 1.00 24.64 92 HIS A CA 1
ATOM 747 C C . HIS A 1 108 ? 40.546 -1.848 9.193 1.00 26.35 92 HIS A C 1
ATOM 748 O O . HIS A 1 108 ? 40.225 -1.733 10.382 1.00 30.16 92 HIS A O 1
ATOM 755 N N . ARG A 1 109 ? 41.723 -1.466 8.721 1.00 27.50 93 ARG A N 1
ATOM 756 C CA . ARG A 1 109 ? 42.699 -0.809 9.581 1.00 31.73 93 ARG A CA 1
ATOM 757 C C . ARG A 1 109 ? 42.588 0.709 9.383 1.00 25.99 93 ARG A C 1
ATOM 758 O O . ARG A 1 109 ? 42.463 1.136 8.263 1.00 25.55 93 ARG A O 1
ATOM 766 N N . PRO A 1 110 ? 42.761 1.460 10.457 1.00 25.98 94 PRO A N 1
ATOM 767 C CA . PRO A 1 110 ? 42.718 2.873 10.308 1.00 26.12 94 PRO A CA 1
ATOM 768 C C . PRO A 1 110 ? 43.853 3.370 9.471 1.00 27.51 94 PRO A C 1
ATOM 769 O O . PRO A 1 110 ? 45.054 3.039 9.760 1.00 30.77 94 PRO A O 1
ATOM 773 N N . VAL A 1 111 ? 43.525 4.205 8.520 1.00 24.44 95 VAL A N 1
ATOM 774 C CA . VAL A 1 111 ? 44.472 4.924 7.652 1.00 25.13 95 VAL A CA 1
ATOM 775 C C . VAL A 1 111 ? 44.600 6.351 7.937 1.00 23.64 95 VAL A C 1
ATOM 776 O O . VAL A 1 111 ? 45.680 6.969 7.842 1.00 24.02 95 VAL A O 1
ATOM 780 N N . GLU A 1 112 ? 43.497 7.016 8.389 1.00 23.03 96 GLU A N 1
ATOM 781 C CA . GLU A 1 112 ? 43.455 8.404 8.615 1.00 21.82 96 GLU A CA 1
ATOM 782 C C . GLU A 1 112 ? 42.251 8.746 9.529 1.00 19.55 96 GLU A C 1
ATOM 783 O O . GLU A 1 112 ? 41.282 7.985 9.537 1.00 20.68 96 GLU A O 1
ATOM 789 N N . LYS A 1 113 ? 42.407 9.788 10.288 1.00 19.61 97 LYS A N 1
ATOM 790 C CA . LYS A 1 113 ? 41.376 10.177 11.263 1.00 19.48 97 LYS A CA 1
ATOM 791 C C . LYS A 1 113 ? 41.219 11.620 11.216 1.00 19.37 97 LYS A C 1
ATOM 792 O O . LYS A 1 113 ? 42.177 12.384 11.371 1.00 21.93 97 LYS A O 1
ATOM 798 N N . PHE A 1 114 ? 39.978 12.134 11.109 1.00 17.31 98 PHE A N 1
ATOM 799 C CA . PHE A 1 114 ? 39.657 13.549 11.197 1.00 16.99 98 PHE A CA 1
ATOM 800 C C . PHE A 1 114 ? 39.138 13.739 12.619 1.00 18.13 98 PHE A C 1
ATOM 801 O O . PHE A 1 114 ? 38.005 13.326 12.945 1.00 18.39 98 PHE A O 1
ATOM 809 N N . VAL A 1 115 ? 39.928 14.436 13.409 1.00 17.51 99 VAL A N 1
ATOM 810 C CA . VAL A 1 115 ? 39.651 14.588 14.863 1.00 17.89 99 VAL A CA 1
ATOM 811 C C . VAL A 1 115 ? 39.075 15.925 15.134 1.00 18.68 99 VAL A C 1
ATOM 812 O O . VAL A 1 115 ? 39.687 16.978 14.867 1.00 20.04 99 VAL A O 1
ATOM 816 N N . PHE A 1 116 ? 37.823 15.989 15.629 1.00 17.79 100 PHE A N 1
ATOM 817 C CA . PHE A 1 116 ? 37.156 17.201 16.083 1.00 17.03 100 PHE A CA 1
ATOM 818 C C . PHE A 1 116 ? 37.250 17.195 17.600 1.00 17.76 100 PHE A C 1
ATOM 819 O O . PHE A 1 116 ? 36.453 16.462 18.275 1.00 18.70 100 PHE A O 1
ATOM 827 N N . GLU A 1 117 ? 38.199 17.900 18.151 1.00 19.19 101 GLU A N 1
ATOM 828 C CA . GLU A 1 117 ? 38.458 17.969 19.617 1.00 18.31 101 GLU A CA 1
ATOM 829 C C . GLU A 1 117 ? 37.660 19.101 20.190 1.00 19.24 101 GLU A C 1
ATOM 830 O O . GLU A 1 117 ? 37.881 20.250 19.743 1.00 21.41 101 GLU A O 1
ATOM 836 N N . ILE A 1 118 ? 36.770 18.868 21.135 1.00 19.54 102 ILE A N 1
ATOM 837 C CA . ILE A 1 118 ? 35.685 19.791 21.584 1.00 20.02 102 ILE A CA 1
ATOM 838 C C . ILE A 1 118 ? 35.846 19.960 23.078 1.00 24.24 102 ILE A C 1
ATOM 839 O O . ILE A 1 118 ? 35.984 18.968 23.798 1.00 23.59 102 ILE A O 1
ATOM 844 N N . THR A 1 119 ? 35.853 21.204 23.555 1.00 21.23 103 THR A N 1
ATOM 845 C CA . THR A 1 119 ? 35.868 21.504 24.974 1.00 20.32 103 THR A CA 1
ATOM 846 C C . THR A 1 119 ? 34.775 22.539 25.219 1.00 19.48 103 THR A C 1
ATOM 847 O O . THR A 1 119 ? 34.663 23.536 24.492 1.00 20.13 103 THR A O 1
ATOM 851 N N . GLN A 1 120 ? 33.945 22.294 26.232 1.00 19.76 104 GLN A N 1
ATOM 852 C CA . GLN A 1 120 ? 32.837 23.136 26.655 1.00 20.17 104 GLN A CA 1
ATOM 853 C C . GLN A 1 120 ? 33.021 23.469 28.135 1.00 19.69 104 GLN A C 1
ATOM 854 O O . GLN A 1 120 ? 32.435 22.793 29.002 1.00 21.27 104 GLN A O 1
ATOM 860 N N . PRO A 1 121 ? 33.753 24.533 28.410 1.00 19.92 105 PRO A N 1
ATOM 861 C CA . PRO A 1 121 ? 33.975 24.875 29.829 1.00 20.57 105 PRO A CA 1
ATOM 862 C C . PRO A 1 121 ? 32.714 25.284 30.513 1.00 19.49 105 PRO A C 1
ATOM 863 O O . PRO A 1 121 ? 31.815 25.842 29.874 1.00 20.50 105 PRO A O 1
ATOM 867 N N . PRO A 1 122 ? 32.646 25.149 31.844 1.00 18.70 106 PRO A N 1
ATOM 868 C CA . PRO A 1 122 ? 31.424 25.525 32.549 1.00 20.47 106 PRO A CA 1
ATOM 869 C C . PRO A 1 122 ? 31.153 27.022 32.601 1.00 19.58 106 PRO A C 1
ATOM 870 O O . PRO A 1 122 ? 29.980 27.397 32.693 1.00 20.26 106 PRO A O 1
ATOM 874 N N . LEU A 1 123 ? 32.183 27.820 32.467 1.00 20.51 107 LEU A N 1
ATOM 875 C CA . LEU A 1 123 ? 32.117 29.236 32.419 1.00 21.25 107 LEU A CA 1
ATOM 876 C C . LEU A 1 123 ? 32.386 29.720 31.002 1.00 22.05 107 LEU A C 1
ATOM 877 O O . LEU A 1 123 ? 33.329 29.233 30.362 1.00 23.86 107 LEU A O 1
ATOM 882 N N . LEU A 1 124 ? 31.650 30.724 30.558 1.00 23.60 108 LEU A N 1
ATOM 883 C CA . LEU A 1 124 ? 31.955 31.255 29.244 1.00 26.78 108 LEU A CA 1
ATOM 884 C C . LEU A 1 124 ? 33.282 32.043 29.403 1.00 29.46 108 LEU A C 1
ATOM 885 O O . LEU A 1 124 ? 33.529 32.601 30.465 1.00 33.20 108 LEU A O 1
ATOM 890 N N . SER A 1 125 ? 34.115 31.990 28.351 1.00 32.29 109 SER A N 1
ATOM 891 C CA . SER A 1 125 ? 35.324 32.809 28.262 1.00 37.41 109 SER A CA 1
ATOM 892 C C . SER A 1 125 ? 34.887 34.170 27.713 1.00 38.04 109 SER A C 1
ATOM 893 O O . SER A 1 125 ? 34.759 34.367 26.478 1.00 39.27 109 SER A O 1
ATOM 896 N N . ILE A 1 126 ? 34.504 35.000 28.650 1.00 45.38 110 ILE A N 1
ATOM 897 C CA . ILE A 1 126 ? 34.672 36.449 28.682 1.00 61.01 110 ILE A CA 1
ATOM 898 C C . ILE A 1 126 ? 35.308 37.154 27.448 1.00 59.63 110 ILE A C 1
ATOM 899 O O . ILE A 1 126 ? 34.628 37.842 26.675 1.00 68.03 110 ILE A O 1
ATOM 904 N N . SER A 1 127 ? 36.596 36.945 27.261 1.00 51.10 111 SER A N 1
ATOM 905 C CA . SER A 1 127 ? 37.398 37.707 26.315 1.00 53.74 111 SER A CA 1
ATOM 906 C C . SER A 1 127 ? 37.388 37.130 24.890 1.00 54.34 111 SER A C 1
ATOM 907 O O . SER A 1 127 ? 37.891 37.748 23.958 1.00 50.84 111 SER A O 1
ATOM 910 N N . SER A 1 128 ? 36.788 35.958 24.7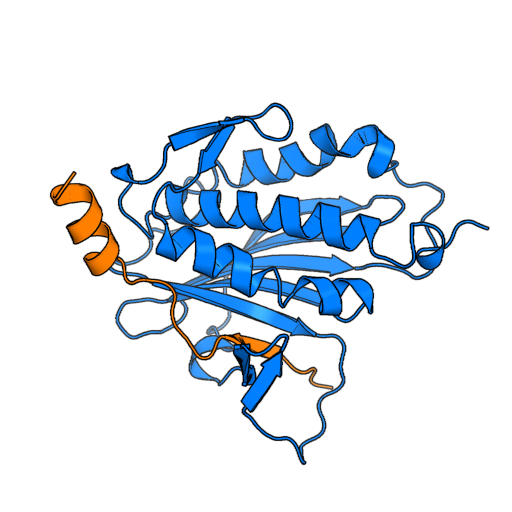06 1.00 38.09 112 SER A N 1
ATOM 911 C CA . SER A 1 128 ? 36.806 35.314 23.388 1.00 38.13 112 SER A CA 1
ATOM 912 C C . SER A 1 128 ? 35.648 35.814 22.535 1.00 33.05 112 SER A C 1
ATOM 913 O O . SER A 1 128 ? 34.680 36.304 23.060 1.00 38.43 112 SER A O 1
ATOM 916 N N . ASP A 1 129 ? 35.769 35.649 21.210 1.00 39.02 113 ASP A N 1
ATOM 917 C CA . ASP A 1 129 ? 34.732 35.981 20.242 1.00 39.82 113 ASP A CA 1
ATOM 918 C C . ASP A 1 129 ? 33.415 35.246 20.591 1.00 37.98 113 ASP A C 1
ATOM 919 O O . ASP A 1 129 ? 33.423 34.025 20.955 1.00 31.49 113 ASP A O 1
ATOM 924 N N . SER A 1 130 ? 32.309 35.909 20.373 1.00 33.36 114 SER A N 1
ATOM 925 C CA . SER A 1 130 ? 31.002 35.299 20.499 1.00 34.77 114 SER A CA 1
ATOM 926 C C . SER A 1 130 ? 30.737 34.295 19.395 1.00 31.51 114 SER A C 1
ATOM 927 O O . SER A 1 130 ? 30.608 34.658 18.245 1.00 33.49 114 SER A O 1
ATOM 930 N N . LEU A 1 131 ? 30.597 32.994 19.768 1.00 31.11 115 LEU A N 1
ATOM 931 C CA . LEU A 1 131 ? 30.225 32.029 18.799 1.00 31.06 115 LEU A CA 1
ATOM 932 C C . LEU A 1 131 ? 28.943 32.406 18.136 1.00 28.11 115 LEU A C 1
ATOM 933 O O . LEU A 1 131 ? 28.793 32.340 16.926 1.00 30.07 115 LEU A O 1
ATOM 938 N N . LEU A 1 132 ? 27.956 32.778 18.965 1.00 29.03 116 LEU A N 1
ATOM 939 C CA . LEU A 1 132 ? 26.613 32.931 18.344 1.00 32.35 116 LEU A CA 1
ATOM 940 C C . LEU A 1 132 ? 26.421 34.139 17.425 1.00 35.23 116 LEU A C 1
ATOM 941 O O . LEU A 1 132 ? 25.653 34.076 16.481 1.00 42.62 116 LEU A O 1
ATOM 946 N N . SER A 1 133 ? 27.189 35.185 17.659 1.00 33.34 117 SER A N 1
ATOM 947 C CA . SER A 1 133 ? 27.164 36.374 16.795 1.00 37.72 117 SER A CA 1
ATOM 948 C C . SER A 1 133 ? 27.972 36.168 15.533 1.00 37.55 117 SER A C 1
ATOM 949 O O . SER A 1 133 ? 27.761 36.838 14.547 1.00 34.28 117 SER A O 1
ATOM 952 N N . HIS A 1 134 ? 28.886 35.210 15.549 1.00 30.28 118 HIS A N 1
ATOM 953 C CA . HIS A 1 134 ? 29.793 35.036 14.427 1.00 32.77 118 HIS A CA 1
ATOM 954 C C . HIS A 1 134 ? 29.819 33.564 13.937 1.00 30.81 118 HIS A C 1
ATOM 955 O O . HIS A 1 134 ? 30.878 33.079 13.504 1.00 30.40 118 HIS A O 1
ATOM 962 N N . VAL A 1 135 ? 28.701 32.881 14.068 1.00 29.32 119 VAL A N 1
ATOM 963 C CA . VAL A 1 135 ? 28.761 31.400 13.852 1.00 26.90 119 VAL A CA 1
ATOM 964 C C . VAL A 1 135 ? 29.152 31.088 12.416 1.00 26.19 119 VAL A C 1
ATOM 965 O O . VAL A 1 135 ? 29.920 30.139 12.206 1.00 25.76 119 VAL A O 1
ATOM 969 N N . GLU A 1 136 ? 28.568 31.751 11.404 1.00 27.37 120 GLU A N 1
ATOM 970 C CA . GLU A 1 136 ? 28.932 31.470 10.011 1.00 27.98 120 GLU A CA 1
ATOM 971 C C . GLU A 1 136 ? 30.402 31.642 9.773 1.00 29.80 120 GLU A C 1
ATOM 972 O O . GLU A 1 136 ? 31.037 30.795 9.216 1.00 28.18 120 GLU A O 1
ATOM 978 N N . GLN A 1 137 ? 31.006 32.755 10.178 1.00 27.96 121 GLN A N 1
ATOM 979 C CA . GLN A 1 137 ? 32.378 33.012 9.831 1.00 31.34 121 GLN A CA 1
ATOM 980 C C . GLN A 1 137 ? 33.294 32.024 10.544 1.00 25.99 121 GLN A C 1
ATOM 981 O O . GLN A 1 137 ? 34.271 31.503 9.977 1.00 29.20 121 GLN A O 1
ATOM 987 N N . LEU A 1 138 ? 32.983 31.731 11.840 1.00 24.40 122 LEU A N 1
ATOM 988 C CA . LEU A 1 138 ? 33.792 30.917 12.592 1.00 23.79 122 LEU A CA 1
ATOM 989 C C . LEU A 1 138 ? 33.811 29.453 12.070 1.00 23.57 122 LEU A C 1
ATOM 990 O O . LEU A 1 138 ? 34.831 28.799 12.032 1.00 26.15 122 LEU A O 1
ATOM 995 N N . LEU A 1 139 ? 32.611 28.975 11.753 1.00 24.59 123 LEU A N 1
ATOM 996 C CA . LEU A 1 139 ? 32.517 27.562 11.307 1.00 23.49 123 LEU A CA 1
ATOM 997 C C . LEU A 1 139 ? 32.926 27.406 9.837 1.00 25.56 123 LEU A C 1
ATOM 998 O O . LEU A 1 139 ? 33.488 26.360 9.445 1.00 23.18 123 LEU A O 1
ATOM 1003 N N . ALA A 1 140 ? 32.666 28.445 9.036 1.00 23.68 124 ALA A N 1
ATOM 1004 C CA . ALA A 1 140 ? 33.074 28.430 7.647 1.00 22.27 124 ALA A CA 1
ATOM 1005 C C . ALA A 1 140 ? 34.562 28.139 7.538 1.00 22.01 124 ALA A C 1
ATOM 1006 O O . ALA A 1 140 ? 35.046 27.494 6.605 1.00 23.13 124 ALA A O 1
ATOM 1008 N N . ALA A 1 141 ? 35.338 28.672 8.480 1.00 23.56 125 ALA A N 1
ATOM 1009 C CA . ALA A 1 141 ? 36.777 28.455 8.390 1.00 22.99 125 ALA A CA 1
ATOM 1010 C C . ALA A 1 141 ? 37.182 27.051 8.376 1.00 22.44 125 ALA A C 1
ATOM 1011 O O . ALA A 1 141 ? 38.110 26.611 7.724 1.00 24.83 125 ALA A O 1
ATOM 1013 N N . PHE A 1 142 ? 36.483 26.231 9.209 1.00 22.31 126 PHE A N 1
ATOM 1014 C CA . PHE A 1 142 ? 36.740 24.815 9.258 1.00 22.15 126 PHE A CA 1
ATOM 1015 C C . PHE A 1 142 ? 36.334 24.130 7.922 1.00 20.39 126 PHE A C 1
ATOM 1016 O O . PHE A 1 142 ? 37.064 23.277 7.421 1.00 21.07 126 PHE A O 1
ATOM 1024 N N . ILE A 1 143 ? 35.168 24.471 7.441 1.00 19.83 127 ILE A N 1
ATOM 1025 C CA . ILE A 1 143 ? 34.660 23.929 6.181 1.00 19.82 127 ILE A CA 1
ATOM 1026 C C . ILE A 1 143 ? 35.682 24.207 5.031 1.00 21.20 127 ILE A C 1
ATOM 1027 O O . ILE A 1 143 ? 35.986 23.341 4.230 1.00 20.97 127 ILE A O 1
ATOM 1032 N N . LEU A 1 144 ? 36.095 25.472 4.938 1.00 21.65 128 LEU A N 1
ATOM 1033 C CA . LEU A 1 144 ? 37.105 25.793 3.852 1.00 21.86 128 LEU A CA 1
ATOM 1034 C C . LEU A 1 144 ? 38.332 24.977 4.009 1.00 23.43 128 LEU A C 1
ATOM 1035 O O . LEU A 1 144 ? 38.853 24.507 2.979 1.00 26.16 128 LEU A O 1
ATOM 1040 N N . LYS A 1 145 ? 38.838 24.711 5.178 1.00 20.80 129 LYS A N 1
ATOM 1041 C CA . LYS A 1 145 ? 40.032 23.884 5.293 1.00 21.57 129 LYS A CA 1
ATOM 1042 C C . LYS A 1 145 ? 39.774 22.459 4.815 1.00 24.31 129 LYS A C 1
ATOM 1043 O O . LYS A 1 145 ? 40.609 21.801 4.220 1.00 23.99 129 LYS A O 1
ATOM 1049 N N . ILE A 1 146 ? 38.613 21.905 5.213 1.00 21.14 130 ILE A N 1
ATOM 1050 C CA . ILE A 1 146 ? 38.301 20.572 4.773 1.00 21.22 130 ILE A CA 1
ATOM 1051 C C . ILE A 1 146 ? 38.226 20.515 3.230 1.00 20.92 130 ILE A C 1
ATOM 1052 O O . ILE A 1 146 ? 38.721 19.553 2.602 1.00 20.96 130 ILE A O 1
ATOM 1057 N N A SER A 1 147 ? 37.636 21.544 2.650 0.50 21.22 131 SER A N 1
ATOM 1058 N N B SER A 1 147 ? 37.624 21.529 2.632 0.50 21.99 131 SER A N 1
ATOM 1059 C CA A SER A 1 147 ? 37.391 21.539 1.179 0.50 21.02 131 SER A CA 1
ATOM 1060 C CA B SER A 1 147 ? 37.397 21.500 1.152 0.50 21.90 131 SER A CA 1
ATOM 1061 C C A SER A 1 147 ? 38.657 21.418 0.360 0.50 23.19 131 SER A C 1
ATOM 1062 C C B SER A 1 147 ? 38.703 21.320 0.370 0.50 23.76 131 SER A C 1
ATOM 1063 O O A SER A 1 147 ? 38.604 20.913 -0.746 0.50 23.79 131 SER A O 1
ATOM 1064 O O B SER A 1 147 ? 38.756 20.613 -0.645 0.50 22.75 131 SER A O 1
ATOM 1069 N N . VAL A 1 148 ? 39.785 21.843 0.945 1.00 22.56 132 VAL A N 1
ATOM 1070 C CA . VAL A 1 148 ? 41.105 21.776 0.281 1.00 25.79 132 VAL A CA 1
ATOM 1071 C C . VAL A 1 148 ? 42.092 20.861 0.937 1.00 25.09 132 VAL A C 1
ATOM 1072 O O . VAL A 1 148 ? 43.316 20.802 0.588 1.00 26.38 132 VAL A O 1
ATOM 1076 N N . CYS A 1 149 ? 41.675 20.043 1.930 1.00 23.31 133 CYS A N 1
ATOM 1077 C CA . CYS A 1 149 ? 42.657 19.216 2.646 1.00 22.80 133 CYS A CA 1
ATOM 1078 C C . CYS A 1 149 ? 43.340 18.156 1.839 1.00 21.60 133 CYS A C 1
ATOM 1079 O O . CYS A 1 149 ? 44.384 17.608 2.258 1.00 23.02 133 CYS A O 1
ATOM 1082 N N . ASP A 1 150 ? 42.766 17.753 0.689 1.00 20.83 134 ASP A N 1
ATOM 1083 C CA . ASP A 1 150 ? 43.417 16.721 -0.119 1.00 21.92 134 ASP A CA 1
ATOM 1084 C C . ASP A 1 150 ? 44.831 17.133 -0.499 1.00 21.79 134 ASP A C 1
ATOM 1085 O O . ASP A 1 150 ? 45.628 16.248 -0.728 1.00 23.58 134 ASP A O 1
ATOM 1090 N N A ASP A 1 151 ? 45.089 18.437 -0.518 0.50 22.68 135 ASP A N 1
ATOM 1091 N N B ASP A 1 151 ? 45.065 18.418 -0.572 0.50 22.54 135 ASP A N 1
ATOM 1092 C CA A ASP A 1 151 ? 46.444 18.943 -0.871 0.50 24.71 135 ASP A CA 1
ATOM 1093 C CA B ASP A 1 151 ? 46.383 18.936 -0.945 0.50 24.32 135 ASP A CA 1
ATOM 1094 C C A ASP A 1 151 ? 47.478 18.870 0.200 0.50 27.58 135 ASP A C 1
ATOM 1095 C C B ASP A 1 151 ? 47.462 18.442 0.035 0.50 23.73 135 ASP A C 1
ATOM 1096 O O A ASP A 1 151 ? 48.630 19.298 0.026 0.50 29.37 135 ASP A O 1
ATOM 1097 O O B ASP A 1 151 ? 48.619 18.094 -0.413 0.50 21.43 135 ASP A O 1
ATOM 1106 N N . VAL A 1 152 ? 47.103 18.374 1.349 1.00 23.99 136 VAL A N 1
ATOM 1107 C CA . VAL A 1 152 ? 48.128 18.130 2.442 1.00 24.40 136 VAL A CA 1
ATOM 1108 C C . VAL A 1 152 ? 48.161 16.731 2.928 1.00 26.51 136 VAL A C 1
ATOM 1109 O O . VAL A 1 152 ? 49.007 16.350 3.768 1.00 30.00 136 VAL A O 1
ATOM 1113 N N . LEU A 1 153 ? 47.199 15.903 2.515 1.00 22.76 137 LEU A N 1
ATOM 1114 C CA . LEU A 1 153 ? 47.148 14.542 2.978 1.00 23.92 137 LEU A CA 1
ATOM 1115 C C . LEU A 1 1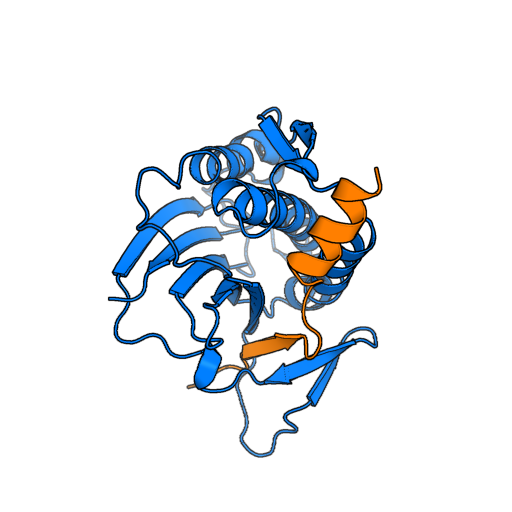53 ? 47.754 13.563 1.983 1.00 24.23 137 LEU A C 1
ATOM 1116 O O . LEU A 1 153 ? 47.707 13.849 0.790 1.00 27.79 137 LEU A O 1
ATOM 1121 N N . ASP A 1 154 ? 48.160 12.427 2.462 1.00 30.42 138 ASP A N 1
ATOM 1122 C CA . ASP A 1 154 ? 48.528 11.281 1.648 1.00 36.72 138 ASP A CA 1
ATOM 1123 C C . ASP A 1 154 ? 47.330 10.750 0.868 1.00 33.13 138 ASP A C 1
ATOM 1124 O O . ASP A 1 154 ? 46.177 11.154 1.084 1.00 29.78 138 ASP A O 1
ATOM 1129 N N . HIS A 1 155 ? 47.554 9.831 -0.047 1.00 35.17 139 HIS A N 1
ATOM 1130 C CA . HIS A 1 155 ? 46.456 9.308 -0.831 1.00 34.72 139 HIS A CA 1
ATOM 1131 C C . HIS A 1 155 ? 46.025 8.073 -0.083 1.00 29.87 139 HIS A C 1
ATOM 1132 O O . HIS A 1 155 ? 46.847 7.217 0.219 1.00 37.55 139 HIS A O 1
ATOM 1139 N N . ASN A 1 156 ? 44.743 7.942 0.260 1.00 28.62 140 ASN A N 1
ATOM 1140 C CA . ASN A 1 156 ? 44.223 6.720 0.832 1.00 27.54 140 ASN A CA 1
ATOM 1141 C C . ASN A 1 156 ? 44.317 5.584 -0.153 1.00 27.25 140 ASN A C 1
ATOM 1142 O O . ASN A 1 156 ? 44.181 5.799 -1.394 1.00 29.02 140 ASN A O 1
ATOM 1147 N N . PRO A 1 157 ? 44.540 4.358 0.363 1.00 29.21 141 PRO A N 1
ATOM 1148 C CA . PRO A 1 157 ? 44.397 3.241 -0.526 1.00 33.81 141 PRO A CA 1
ATOM 1149 C C . PRO A 1 157 ? 42.973 3.081 -1.061 1.00 34.71 141 PRO A C 1
ATOM 1150 O O . PRO A 1 157 ? 42.015 3.668 -0.531 1.00 27.18 141 PRO A O 1
ATOM 1154 N N . PRO A 1 158 ? 42.801 2.338 -2.144 1.00 32.61 142 PRO A N 1
ATOM 1155 C CA . PRO A 1 158 ? 41.484 2.114 -2.647 1.00 29.28 142 PRO A CA 1
ATOM 1156 C C . PRO A 1 158 ? 40.547 1.390 -1.697 1.00 28.84 142 PRO A C 1
ATOM 1157 O O . PRO A 1 158 ? 41.001 0.538 -0.915 1.00 30.01 142 PRO A O 1
ATO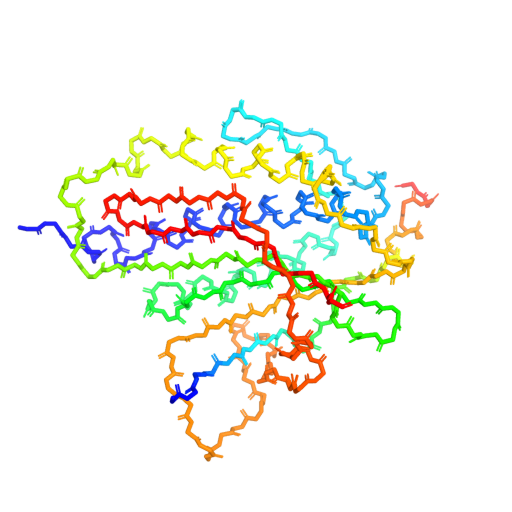M 1161 N N . GLY A 1 159 ? 39.254 1.699 -1.782 1.00 25.67 143 GLY A N 1
ATOM 1162 C CA . GLY A 1 159 ? 38.276 0.912 -1.109 1.00 28.92 143 GLY A CA 1
ATOM 1163 C C . GLY A 1 159 ? 38.096 1.188 0.403 1.00 22.97 143 GLY A C 1
ATOM 1164 O O . GLY A 1 159 ? 37.614 0.353 1.117 1.00 26.93 143 GLY A O 1
ATOM 1165 N N . CYS A 1 160 ? 38.455 2.384 0.796 1.00 24.96 144 CYS A N 1
ATOM 1166 C CA . CYS A 1 160 ? 38.308 2.668 2.254 1.00 23.63 144 CYS A CA 1
ATOM 1167 C C . CYS A 1 160 ? 36.812 2.811 2.645 1.00 22.65 144 CYS A C 1
ATOM 1168 O O . CYS A 1 160 ? 35.943 3.077 1.770 1.00 23.42 144 CYS A O 1
ATOM 1171 N N . THR A 1 161 ? 36.548 2.651 3.927 1.00 21.22 145 THR A N 1
ATOM 1172 C CA . THR A 1 161 ? 35.198 2.891 4.513 1.00 21.03 145 THR A CA 1
ATOM 1173 C C . THR A 1 161 ? 35.392 3.902 5.626 1.00 19.30 145 THR A C 1
ATOM 1174 O O . THR A 1 161 ? 36.545 4.270 5.954 1.00 20.48 145 THR A O 1
ATOM 1178 N N . PHE A 1 162 ? 34.330 4.354 6.248 1.00 18.91 146 PHE A N 1
ATOM 1179 C CA . PHE A 1 162 ? 34.427 5.200 7.444 1.00 18.26 146 PHE A CA 1
ATOM 1180 C C . PHE A 1 162 ? 33.574 4.694 8.541 1.00 18.33 146 PHE A C 1
ATOM 1181 O O . PHE A 1 162 ? 32.609 3.974 8.409 1.00 21.12 146 PHE A O 1
ATOM 1189 N N . THR A 1 163 ? 33.955 5.156 9.756 1.00 18.68 147 THR A N 1
ATOM 1190 C CA . THR A 1 163 ? 33.165 5.045 10.955 1.00 19.27 147 THR A CA 1
ATOM 1191 C C . THR A 1 163 ? 33.382 6.275 11.796 1.00 18.40 147 THR A C 1
ATOM 1192 O O . THR A 1 163 ? 34.199 7.158 11.441 1.00 18.58 147 THR A O 1
ATOM 1196 N N . VAL A 1 164 ? 32.709 6.340 12.904 1.00 17.22 148 VAL A N 1
ATOM 1197 C CA . VAL A 1 164 ? 32.743 7.515 13.830 1.00 18.32 148 VAL A CA 1
ATOM 1198 C C . VAL A 1 164 ? 33.065 7.039 15.202 1.00 17.51 148 VAL A C 1
ATOM 1199 O O . VAL A 1 164 ? 32.390 6.155 15.727 1.00 19.06 148 VAL A O 1
ATOM 1203 N N . LEU A 1 165 ? 34.117 7.562 15.821 1.00 17.79 149 LEU A N 1
ATOM 1204 C CA . LEU A 1 165 ? 34.485 7.284 17.215 1.00 18.36 149 LEU A CA 1
ATOM 1205 C C . LEU A 1 165 ? 34.194 8.502 18.057 1.00 19.08 149 LEU A C 1
ATOM 1206 O O . LEU A 1 165 ? 34.634 9.595 17.695 1.00 21.38 149 LEU A O 1
ATOM 1211 N N . VAL A 1 166 ? 33.554 8.307 19.199 1.00 17.64 150 VAL A N 1
ATOM 1212 C CA . VAL A 1 166 ? 33.281 9.343 20.167 1.00 18.02 150 VAL A CA 1
ATOM 1213 C C . VAL A 1 166 ? 34.115 9.059 21.379 1.00 17.95 150 VAL A C 1
ATOM 1214 O O . VAL A 1 166 ? 33.940 8.019 22.057 1.00 18.02 150 VAL A O 1
ATOM 1218 N N . HIS A 1 167 ? 35.016 10.001 21.694 1.00 18.57 151 HIS A N 1
ATOM 1219 C CA . HIS A 1 167 ? 35.787 9.902 22.920 1.00 18.58 151 HIS A CA 1
ATOM 1220 C C . HIS A 1 167 ? 35.097 10.685 23.997 1.00 18.59 151 HIS A C 1
ATOM 1221 O O . HIS A 1 167 ? 34.859 11.889 23.815 1.00 18.57 151 HIS A O 1
ATOM 1228 N N . THR A 1 168 ? 34.654 10.001 25.048 1.00 19.45 152 THR A N 1
ATOM 1229 C CA . THR A 1 168 ? 33.810 10.617 26.055 1.00 20.71 152 THR A CA 1
ATOM 1230 C C . THR A 1 168 ? 34.713 11.166 27.175 1.00 20.63 152 THR A C 1
ATOM 1231 O O . THR A 1 168 ? 35.890 10.968 27.234 1.00 21.21 152 THR A O 1
ATOM 1235 N N . ARG A 1 169 ? 34.012 11.830 28.119 1.00 21.35 153 ARG A N 1
ATOM 1236 C CA . ARG A 1 169 ? 34.667 12.257 29.382 1.00 20.05 153 ARG A CA 1
ATOM 1237 C C . ARG A 1 169 ? 34.494 11.269 30.506 1.00 23.20 153 ARG A C 1
ATOM 1238 O O . ARG A 1 169 ? 34.904 11.544 31.638 1.00 22.51 153 ARG A O 1
ATOM 1246 N N . GLU A 1 170 ? 33.814 10.143 30.260 1.00 24.13 154 GLU A N 1
ATOM 1247 C CA . GLU A 1 170 ? 33.477 9.240 31.315 1.00 26.75 154 GLU A CA 1
ATOM 1248 C C . GLU A 1 170 ? 34.615 8.478 31.490 1.00 24.62 154 GLU A C 1
ATOM 1249 O O . GLU A 1 170 ? 35.300 7.750 30.629 1.00 26.38 154 GLU A O 1
ATOM 1255 N N . ALA A 1 171 ? 34.887 8.511 32.813 1.00 32.92 155 ALA A N 1
ATOM 1256 C CA . ALA A 1 171 ? 35.937 7.601 33.234 1.00 34.13 155 ALA A CA 1
ATOM 1257 C C . ALA A 1 171 ? 35.510 6.164 32.976 1.00 35.14 155 ALA A C 1
ATOM 1258 O O . ALA A 1 171 ? 34.433 5.653 33.332 1.00 39.26 155 ALA A O 1
ATOM 1260 N N . ALA A 1 172 ? 36.414 5.426 32.426 1.00 30.13 156 ALA A N 1
ATOM 1261 C CA . ALA A 1 172 ? 36.179 3.969 32.205 1.00 31.28 156 ALA A CA 1
ATOM 1262 C C . ALA A 1 172 ? 36.258 3.204 33.571 1.00 45.65 156 ALA A C 1
ATOM 1263 O O . ALA A 1 172 ? 36.824 3.745 34.538 1.00 42.34 156 ALA A O 1
ATOM 1265 N N . THR A 1 173 ? 35.675 2.008 33.643 1.00 45.57 157 THR A N 1
ATOM 1266 C CA . THR A 1 173 ? 35.564 1.226 34.885 1.00 60.11 157 THR A CA 1
ATOM 1267 C C . THR A 1 173 ? 35.394 -0.270 34.546 1.00 68.73 157 THR A C 1
ATOM 1268 O O . THR A 1 173 ? 34.273 -0.710 34.308 1.00 71.89 157 THR A O 1
ATOM 1272 N N . ARG A 1 174 ? 36.495 -1.034 34.587 1.00 85.64 158 ARG A N 1
ATOM 1273 C CA . ARG A 1 174 ? 36.628 -2.403 33.951 1.00 96.08 158 ARG A CA 1
ATOM 1274 C C . ARG A 1 174 ? 35.488 -3.410 34.105 1.00 82.81 158 ARG A C 1
ATOM 1275 O O . ARG A 1 174 ? 35.418 -4.402 33.354 1.00 57.57 158 ARG A O 1
ATOM 1283 N N . ASN A 1 175 ? 34.618 -3.171 35.072 1.00 71.60 159 ASN A N 1
ATOM 1284 C CA . ASN A 1 175 ? 33.419 -3.951 35.202 1.00 75.06 159 ASN A CA 1
ATOM 1285 C C . ASN A 1 175 ? 32.368 -3.418 34.194 1.00 79.02 159 ASN A C 1
ATOM 1286 O O . ASN A 1 175 ? 31.274 -2.978 34.627 1.00 75.25 159 ASN A O 1
ATOM 1291 N N . MET A 1 176 ? 32.673 -3.452 32.867 1.00 56.90 160 MET A N 1
ATOM 1292 C CA . MET A 1 176 ? 31.800 -2.741 31.870 1.00 49.35 160 MET A CA 1
ATOM 1293 C C . MET A 1 176 ? 31.368 -3.518 30.592 1.00 31.76 160 MET A C 1
ATOM 1294 O O . MET A 1 176 ? 32.190 -4.203 29.946 1.00 36.36 160 MET A O 1
ATOM 1299 N N . GLU A 1 177 ? 30.066 -3.453 30.300 1.00 33.36 161 GLU A N 1
ATOM 1300 C CA . GLU A 1 177 ? 29.517 -4.155 29.093 1.00 31.74 161 GLU A CA 1
ATOM 1301 C C . GLU A 1 177 ? 30.009 -3.479 27.760 1.00 25.70 161 GLU A C 1
ATOM 1302 O O . GLU A 1 177 ? 29.916 -2.196 27.680 1.00 29.54 161 GLU A O 1
ATOM 1308 N N . LYS A 1 178 ? 30.651 -4.254 26.869 1.00 30.06 162 LYS A N 1
ATOM 1309 C CA . LYS A 1 178 ? 31.072 -3.730 25.602 1.00 28.53 162 LYS A CA 1
ATOM 1310 C C . LYS A 1 178 ? 29.909 -3.023 24.916 1.00 25.45 162 LYS A C 1
ATOM 1311 O O . LYS A 1 178 ? 30.199 -2.010 24.213 1.00 22.21 162 LYS A O 1
ATOM 1317 N N . ILE A 1 179 ? 28.706 -3.542 24.882 1.00 27.81 163 ILE A N 1
ATOM 1318 C CA . ILE A 1 179 ? 27.583 -2.985 24.047 1.00 26.68 163 ILE A CA 1
ATOM 1319 C C . ILE A 1 179 ? 26.939 -1.954 24.852 1.00 29.12 163 ILE A C 1
ATOM 1320 O O . ILE A 1 179 ? 26.529 -2.257 26.004 1.00 30.35 163 ILE A O 1
ATOM 1325 N N . GLN A 1 180 ? 26.773 -0.731 24.314 1.00 26.07 164 GLN A N 1
ATOM 1326 C CA . GLN A 1 180 ? 26.063 0.354 24.975 1.00 28.81 164 GLN A CA 1
ATOM 1327 C C . GLN A 1 180 ? 25.018 0.901 24.028 1.00 30.20 164 GLN A C 1
ATOM 1328 O O . GLN A 1 180 ? 25.386 1.344 22.898 1.00 27.29 164 GLN A O 1
ATOM 1334 N N . VAL A 1 181 ? 23.764 0.856 24.377 1.00 28.66 165 VAL A N 1
ATOM 1335 C CA . VAL A 1 181 ? 22.681 1.349 23.545 1.00 26.74 165 VAL A CA 1
ATOM 1336 C C . VAL A 1 181 ? 22.398 2.803 23.823 1.00 32.26 165 VAL A C 1
ATOM 1337 O O . VAL A 1 181 ? 22.213 3.229 24.971 1.00 31.45 165 VAL A O 1
ATOM 1341 N N . ILE A 1 182 ? 22.387 3.623 22.773 1.00 27.64 166 ILE A N 1
ATOM 1342 C CA . ILE A 1 182 ? 22.066 5.041 22.863 1.00 26.60 166 ILE A CA 1
ATOM 1343 C C . ILE A 1 182 ? 20.968 5.360 21.906 1.00 27.65 166 ILE A C 1
ATOM 1344 O O . ILE A 1 182 ? 21.067 5.081 20.702 1.00 25.43 166 ILE A O 1
ATOM 1349 N N . LYS A 1 183 ? 19.841 5.961 22.393 1.00 29.99 167 LYS A N 1
ATOM 1350 C CA . LYS A 1 183 ? 18.703 6.224 21.557 1.00 32.59 167 LYS A CA 1
ATOM 1351 C C . LYS A 1 183 ? 18.302 5.033 20.693 1.00 27.99 167 LYS A C 1
ATOM 1352 O O . LYS A 1 183 ? 18.028 5.159 19.511 1.00 30.03 167 LYS A O 1
ATOM 1358 N N . ASP A 1 184 ? 18.311 3.827 21.281 1.00 30.53 168 ASP A N 1
ATOM 1359 C CA . ASP A 1 184 ? 17.953 2.586 20.638 1.00 34.55 168 ASP A CA 1
ATOM 1360 C C . ASP A 1 184 ? 18.950 2.100 19.575 1.00 35.65 168 ASP A C 1
ATOM 1361 O O . ASP A 1 184 ? 18.683 1.157 18.896 1.00 35.63 168 ASP A O 1
ATOM 1366 N N . PHE A 1 185 ? 20.066 2.763 19.394 1.00 26.63 169 PHE A N 1
ATOM 1367 C CA . PHE A 1 185 ? 21.077 2.224 18.483 1.00 25.34 169 PHE A CA 1
ATOM 1368 C C . PHE A 1 185 ? 22.206 1.581 19.284 1.00 21.44 169 PHE A C 1
ATOM 1369 O O . PHE A 1 185 ? 22.711 2.190 20.215 1.00 22.42 169 PHE A O 1
ATOM 1377 N N . PRO A 1 186 ? 22.650 0.396 18.938 1.00 24.06 170 PRO A N 1
ATOM 1378 C CA . PRO A 1 186 ? 23.758 -0.214 19.634 1.00 22.83 170 PRO A CA 1
ATOM 1379 C C . PRO A 1 186 ? 25.115 0.424 19.196 1.00 20.13 170 PRO A C 1
ATOM 1380 O O . PRO A 1 186 ? 25.492 0.483 18.009 1.00 20.34 170 PRO A O 1
ATOM 1384 N N . TRP A 1 187 ? 25.864 0.826 20.172 1.00 20.79 171 TRP A N 1
ATOM 1385 C CA . TRP A 1 187 ? 27.235 1.305 20.102 1.00 19.27 171 TRP A CA 1
ATOM 1386 C C . TRP A 1 187 ? 28.129 0.278 20.866 1.00 20.54 171 TRP A C 1
ATOM 1387 O O . TRP A 1 187 ? 27.597 -0.515 21.698 1.00 22.44 171 TRP A O 1
ATOM 1398 N N . ILE A 1 188 ? 29.393 0.328 20.619 1.00 18.61 172 ILE A N 1
ATOM 1399 C CA . ILE A 1 188 ? 30.358 -0.620 21.250 1.00 18.78 172 ILE A CA 1
ATOM 1400 C C . ILE A 1 188 ? 31.548 0.188 21.725 1.00 20.68 172 ILE A C 1
ATOM 1401 O O . ILE A 1 188 ? 32.053 1.076 21.053 1.00 20.00 172 ILE A O 1
ATOM 1406 N N . LEU A 1 189 ? 32.112 -0.241 22.869 1.00 21.14 173 LEU A N 1
ATOM 1407 C CA . LEU A 1 189 ? 33.458 0.224 23.260 1.00 21.38 173 LEU A CA 1
ATOM 1408 C C . LEU A 1 189 ? 34.453 -0.038 22.141 1.00 23.28 173 LEU A C 1
ATOM 1409 O O . LEU A 1 189 ? 34.523 -1.155 21.558 1.00 25.68 173 LEU A O 1
ATOM 1414 N N . ALA A 1 190 ? 35.236 0.938 21.678 1.00 24.09 174 ALA A N 1
ATOM 1415 C CA . ALA A 1 190 ? 36.041 0.757 20.532 1.00 26.99 174 ALA A CA 1
ATOM 1416 C C . ALA A 1 190 ? 37.286 -0.130 20.824 1.00 31.33 174 ALA A C 1
ATOM 1417 O O . ALA A 1 190 ? 37.876 0.026 21.834 1.00 36.60 174 ALA A O 1
ATOM 1419 N N A ASP A 1 191 ? 37.554 -1.051 19.900 0.50 38.86 175 ASP A N 1
ATOM 1420 N N B ASP A 1 191 ? 37.523 -1.185 20.052 0.50 42.16 175 ASP A N 1
ATOM 1421 C CA A ASP A 1 191 ? 38.562 -2.088 20.103 0.50 38.29 175 ASP A CA 1
ATOM 1422 C CA B ASP A 1 191 ? 38.620 -2.115 20.404 0.50 42.48 175 ASP A CA 1
ATOM 1423 C C A ASP A 1 191 ? 39.923 -1.549 19.644 0.50 37.31 175 ASP A C 1
ATOM 1424 C C B ASP A 1 191 ? 39.847 -1.750 19.573 0.50 41.73 175 ASP A C 1
ATOM 1425 O O A ASP A 1 191 ? 40.011 -0.432 19.040 0.50 33.25 175 ASP A O 1
ATOM 1426 O O B ASP A 1 191 ? 39.748 -1.028 18.575 0.50 42.02 175 ASP A O 1
ATOM 1435 N N . GLU A 1 192 ? 40.989 -2.274 20.007 1.00 48.76 176 GLU A N 1
ATOM 1436 C CA . GLU A 1 192 ? 42.337 -2.018 19.446 1.00 50.50 176 GLU A CA 1
ATOM 1437 C C . GLU A 1 192 ? 42.416 -1.839 17.935 1.00 49.63 176 GLU A C 1
ATOM 1438 O O . GLU A 1 192 ? 43.178 -0.979 17.519 1.00 46.57 176 GLU A O 1
ATOM 1444 N N . GLN A 1 193 ? 41.649 -2.627 17.149 1.00 45.65 177 GLN A N 1
ATOM 1445 C CA . GLN A 1 193 ? 41.684 -2.502 15.658 1.00 53.71 177 GLN A CA 1
ATOM 1446 C C . GLN A 1 193 ? 41.365 -1.101 15.135 1.00 49.03 177 GLN A C 1
ATOM 1447 O O . GLN A 1 193 ? 41.878 -0.753 14.106 1.00 47.34 177 GLN A O 1
ATOM 1453 N N . ASP A 1 194 ? 40.568 -0.310 15.843 1.00 39.36 178 ASP A N 1
ATOM 1454 C CA . ASP A 1 194 ? 40.287 1.101 15.441 1.00 43.37 178 ASP A CA 1
ATOM 1455 C C . ASP A 1 194 ? 41.006 2.167 16.238 1.00 54.29 178 ASP A C 1
ATOM 1456 O O . ASP A 1 194 ? 41.509 3.182 15.713 1.00 46.72 178 ASP A O 1
ATOM 1461 N N . VAL A 1 195 ? 41.045 1.970 17.549 1.00 59.98 179 VAL A N 1
ATOM 1462 C CA . VAL A 1 195 ? 41.608 2.988 18.469 1.00 58.19 179 VAL A CA 1
ATOM 1463 C C . VAL A 1 195 ? 43.115 3.216 18.201 1.00 66.82 179 VAL A C 1
ATOM 1464 O O . VAL A 1 195 ? 43.630 4.328 18.504 1.00 74.67 179 VAL A O 1
ATOM 1468 N N . HIS A 1 196 ? 43.796 2.212 17.604 1.00 50.68 180 HIS A N 1
ATOM 1469 C CA . HIS A 1 196 ? 45.243 2.233 17.564 1.00 57.16 180 HIS A CA 1
ATOM 1470 C C . HIS A 1 196 ? 45.696 2.609 16.173 1.00 46.11 180 HIS A C 1
ATOM 1471 O O . HIS A 1 196 ? 45.443 1.891 15.195 1.00 45.20 180 HIS A O 1
ATOM 1478 N N . MET A 1 197 ? 46.398 3.730 16.104 1.00 42.24 181 MET A N 1
ATOM 1479 C CA . MET A 1 197 ? 47.317 3.938 15.035 1.00 44.31 181 MET A CA 1
ATOM 1480 C C . MET A 1 197 ? 48.788 3.995 15.475 1.00 54.66 181 MET A C 1
ATOM 1481 O O . MET A 1 197 ? 49.106 4.643 16.464 1.00 60.53 181 MET A O 1
ATOM 1486 N N . HIS A 1 198 ? 49.634 3.296 14.699 1.00 59.24 182 HIS A N 1
ATOM 1487 C CA . HIS A 1 198 ? 51.108 3.215 14.880 1.00 73.52 182 HIS A CA 1
ATOM 1488 C C . HIS A 1 198 ? 51.734 4.624 14.762 1.00 62.63 182 HIS A C 1
ATOM 1489 O O . HIS A 1 198 ? 52.176 5.002 13.681 1.00 64.81 182 HIS A O 1
ATOM 1496 N N . ASP A 1 199 ? 51.726 5.399 15.843 1.00 60.22 183 ASP A N 1
ATOM 1497 C CA . ASP A 1 199 ? 52.531 6.644 15.920 1.00 63.79 183 ASP A CA 1
ATOM 1498 C C . ASP A 1 199 ? 52.237 7.591 14.710 1.00 56.23 183 ASP A C 1
ATOM 1499 O O . ASP A 1 199 ? 53.065 7.815 13.778 1.00 47.78 183 ASP A O 1
ATOM 1504 N N . PRO A 1 200 ? 50.996 8.095 14.667 1.00 43.48 184 PRO A N 1
ATOM 1505 C CA . PRO A 1 200 ? 50.557 8.770 13.441 1.00 37.10 184 PRO A CA 1
ATOM 1506 C C . PRO A 1 200 ? 51.140 10.137 13.264 1.00 33.49 184 PRO A C 1
ATOM 1507 O O . PRO A 1 200 ? 51.503 10.779 14.241 1.00 37.48 184 PRO A O 1
ATOM 1511 N N . ARG A 1 201 ? 51.129 10.622 12.053 1.00 31.89 185 ARG A N 1
ATOM 1512 C CA . ARG A 1 201 ? 51.493 11.991 11.732 1.00 31.73 185 ARG A CA 1
ATOM 1513 C C . ARG A 1 201 ? 50.304 12.900 11.959 1.00 34.70 185 ARG A C 1
ATOM 1514 O O . ARG A 1 201 ? 49.219 12.598 11.460 1.00 33.72 185 ARG A O 1
ATOM 1522 N N . LEU A 1 202 ? 50.491 14.029 12.613 1.00 31.01 186 LEU A N 1
ATOM 1523 C CA . LEU A 1 202 ? 49.412 14.922 12.960 1.00 30.48 186 LEU A CA 1
ATOM 1524 C C . LEU A 1 202 ? 49.454 16.086 12.057 1.00 30.70 186 LEU A C 1
ATOM 1525 O O . LEU A 1 202 ? 50.525 16.788 11.984 1.00 33.19 186 LEU A O 1
ATOM 1530 N N . ILE A 1 203 ? 48.352 16.393 11.349 1.00 26.80 187 ILE A N 1
ATOM 1531 C CA . ILE A 1 203 ? 48.221 17.503 10.468 1.00 24.51 187 ILE A CA 1
ATOM 1532 C C . ILE A 1 203 ? 47.159 18.430 11.001 1.00 29.41 187 ILE A C 1
ATOM 1533 O O . ILE A 1 203 ? 45.944 18.215 10.844 1.00 25.81 187 ILE A O 1
ATOM 1538 N N . PRO A 1 204 ? 47.539 19.598 11.486 1.00 28.57 188 PRO A N 1
ATOM 1539 C CA . PRO A 1 204 ? 46.599 20.552 11.974 1.00 28.94 188 PRO A CA 1
ATOM 1540 C C . PRO A 1 204 ? 45.813 21.196 10.854 1.00 31.31 188 PRO A C 1
ATOM 1541 O O . PRO A 1 204 ? 46.375 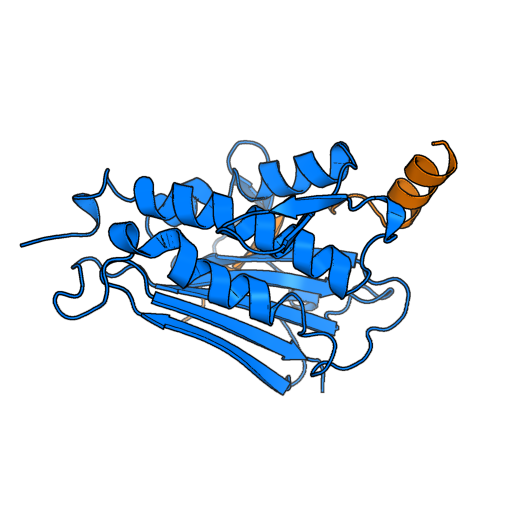21.520 9.763 1.00 32.38 188 PRO A O 1
ATOM 1545 N N . LEU A 1 205 ? 44.497 21.359 10.978 1.00 24.93 189 LEU A N 1
ATOM 1546 C CA . LEU A 1 205 ? 43.697 22.096 10.026 1.00 24.42 189 LEU A CA 1
ATOM 1547 C C . LEU A 1 205 ? 43.201 23.374 10.517 1.00 28.08 189 LEU A C 1
ATOM 1548 O O . LEU A 1 205 ? 43.369 24.401 9.868 1.00 27.21 189 LEU A O 1
ATOM 1553 N N . LYS A 1 206 ? 42.539 23.444 11.673 1.00 24.78 190 LYS A N 1
ATOM 1554 C CA . LYS A 1 206 ? 41.958 24.664 12.122 1.00 22.36 190 LYS A CA 1
ATOM 1555 C C . LYS A 1 206 ? 41.731 24.631 13.627 1.00 24.81 190 LYS A C 1
ATOM 1556 O O . LYS A 1 206 ? 41.287 23.535 14.141 1.00 25.58 190 LYS A O 1
ATOM 1562 N N . THR A 1 207 ? 41.956 25.701 14.370 1.00 24.43 191 THR A N 1
ATOM 1563 C CA . THR A 1 207 ? 41.584 25.794 15.775 1.00 24.00 191 THR A CA 1
ATOM 1564 C C . THR A 1 207 ? 40.760 26.996 16.076 1.00 27.34 191 THR A C 1
ATOM 1565 O O . THR A 1 207 ? 40.876 28.010 15.385 1.00 28.64 191 THR A O 1
ATOM 1569 N N . MET A 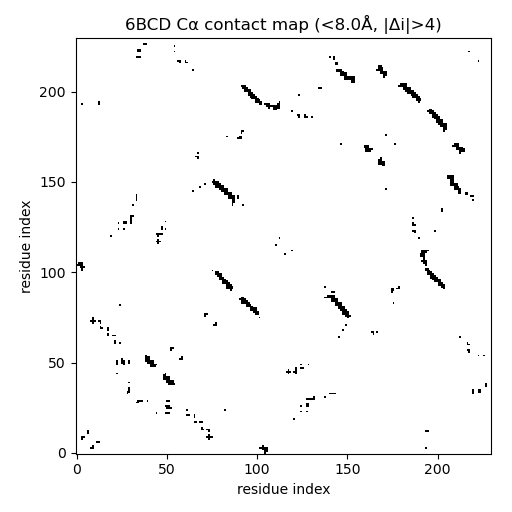1 208 ? 39.791 26.895 16.967 1.00 24.83 192 MET A N 1
ATOM 1570 C CA . MET A 1 208 ? 38.933 28.033 17.322 1.00 24.55 192 MET A CA 1
ATOM 1571 C C . MET A 1 208 ? 38.792 28.052 18.818 1.00 27.63 192 MET A C 1
ATOM 1572 O O . MET A 1 208 ? 38.446 26.980 19.432 1.00 26.98 192 MET A O 1
ATOM 1577 N N . THR A 1 209 ? 38.902 29.212 19.455 1.00 24.96 193 THR A N 1
ATOM 1578 C CA . THR A 1 209 ? 38.465 29.385 20.797 1.00 25.59 193 THR A CA 1
ATOM 1579 C C . THR A 1 209 ? 37.478 30.450 20.829 1.00 28.32 193 THR A C 1
ATOM 1580 O O . THR A 1 209 ? 37.788 31.602 20.647 1.00 36.52 193 THR A O 1
ATOM 1584 N N . SER A 1 210 ? 36.255 30.171 21.167 1.00 25.41 194 SER A N 1
ATOM 1585 C CA . SER A 1 210 ? 35.188 31.144 21.276 1.00 24.92 194 SER A CA 1
ATOM 1586 C C . SER A 1 210 ? 34.697 31.205 22.723 1.00 27.49 194 SER A C 1
ATOM 1587 O O . SER A 1 210 ? 35.176 30.461 23.561 1.00 28.70 194 SER A O 1
ATOM 1590 N N . ASP A 1 211 ? 33.792 32.149 23.036 1.00 29.89 195 ASP A N 1
ATOM 1591 C CA . ASP A 1 211 ? 33.272 32.280 24.412 1.00 30.57 195 ASP A CA 1
ATOM 1592 C C . ASP A 1 211 ? 32.684 30.972 24.970 1.00 30.24 195 ASP A C 1
ATOM 1593 O O . ASP A 1 211 ? 32.960 30.648 26.122 1.00 31.32 195 ASP A O 1
ATOM 1598 N N . ILE A 1 212 ? 32.057 30.180 24.112 1.00 29.15 196 ILE A N 1
ATOM 1599 C CA . ILE A 1 212 ? 31.270 29.047 24.609 1.00 30.70 196 ILE A CA 1
ATOM 1600 C C . ILE A 1 212 ? 32.056 27.768 24.276 1.00 30.93 196 ILE A C 1
ATOM 1601 O O . ILE A 1 212 ? 31.941 26.781 24.988 1.00 33.81 196 ILE A O 1
ATOM 1606 N N . LEU A 1 213 ? 32.847 27.727 23.222 1.00 24.89 197 LEU A N 1
ATOM 1607 C CA . LEU A 1 213 ? 33.243 26.437 22.624 1.00 24.13 197 LEU A CA 1
ATOM 1608 C C . LEU A 1 213 ? 34.690 26.566 22.142 1.00 23.48 197 LEU A C 1
ATOM 1609 O O . LEU A 1 213 ? 35.010 27.580 21.469 1.00 24.07 197 LEU A O 1
ATOM 1614 N N . LYS A 1 214 ? 35.531 25.627 22.489 1.00 21.97 198 LYS A N 1
ATOM 1615 C CA . LYS A 1 214 ? 36.829 25.486 21.927 1.00 21.53 198 LYS A CA 1
ATOM 1616 C C . LYS A 1 214 ? 36.763 24.268 21.024 1.00 21.11 198 LYS A C 1
ATOM 1617 O O . LYS A 1 214 ? 36.275 23.197 21.437 1.00 22.13 198 LYS A O 1
ATOM 1623 N N . MET A 1 215 ? 37.239 24.368 19.798 1.00 20.83 199 MET A N 1
ATOM 1624 C CA . MET A 1 215 ? 37.216 23.215 18.862 1.00 22.08 199 MET A CA 1
ATOM 1625 C C . MET A 1 215 ? 38.478 23.213 18.028 1.00 21.38 199 MET A C 1
ATOM 1626 O O . MET A 1 215 ? 38.815 24.298 17.456 1.00 22.86 199 MET A O 1
ATOM 1631 N N . GLN A 1 216 ? 39.166 22.117 17.927 1.00 19.74 200 GLN A N 1
ATOM 1632 C CA . GLN A 1 216 ? 40.309 21.941 17.109 1.00 21.51 200 GLN A CA 1
ATOM 1633 C C . GLN A 1 216 ? 40.044 20.862 16.110 1.00 20.60 200 GLN A C 1
ATOM 1634 O O . GLN A 1 216 ? 39.530 19.765 16.524 1.00 22.67 200 GLN A O 1
ATOM 1640 N N . LEU A 1 217 ? 40.374 21.028 14.847 1.00 21.24 201 LEU A N 1
ATOM 1641 C CA . LEU A 1 217 ? 40.303 19.966 13.861 1.00 20.59 201 LEU A CA 1
ATOM 1642 C C . LEU A 1 217 ? 41.682 19.622 13.395 1.00 21.19 201 LEU A C 1
ATOM 1643 O O . LEU A 1 217 ? 42.374 20.560 12.922 1.00 22.45 201 LEU A O 1
ATOM 1648 N N . TYR A 1 218 ? 42.073 18.413 13.423 1.00 20.46 202 TYR A N 1
ATOM 1649 C CA . TYR A 1 218 ? 43.379 17.953 12.885 1.00 21.35 202 TYR A CA 1
ATOM 1650 C C . TYR A 1 218 ? 43.205 16.593 12.330 1.00 21.51 202 TYR A C 1
ATOM 1651 O O . TYR A 1 218 ? 42.203 15.853 12.658 1.00 20.45 202 TYR A O 1
ATOM 1660 N N . VAL A 1 219 ? 44.143 16.149 11.479 1.00 21.67 203 VAL A N 1
ATOM 1661 C CA . VAL A 1 219 ? 44.102 14.848 10.897 1.00 20.73 203 VAL A CA 1
ATOM 1662 C C . VAL A 1 219 ? 45.212 14.011 11.369 1.00 21.85 203 VAL A C 1
ATOM 1663 O O . VAL A 1 219 ? 46.353 14.553 11.524 1.00 24.61 203 VAL A O 1
ATOM 1667 N N . GLU A 1 220 ? 44.966 12.801 11.699 1.00 21.53 204 GLU A N 1
ATOM 1668 C CA . GLU A 1 220 ? 46.003 11.792 12.022 1.00 23.36 204 GLU A CA 1
ATOM 1669 C C . GLU A 1 220 ? 46.156 10.951 10.811 1.00 25.32 204 GLU A C 1
ATOM 1670 O O . GLU A 1 220 ? 45.214 10.374 10.303 1.00 24.93 204 GLU A O 1
ATOM 1676 N N . GLU A 1 221 ? 47.404 10.768 10.298 1.00 25.63 205 GLU A N 1
ATOM 1677 C CA . GLU A 1 221 ? 47.692 9.916 9.145 1.00 27.21 205 GLU A CA 1
ATOM 1678 C C . GLU A 1 221 ? 48.666 8.779 9.556 1.00 29.34 205 GLU A C 1
ATOM 1679 O O . GLU A 1 221 ? 49.539 9.032 10.392 1.00 31.02 205 GLU A O 1
ATOM 1685 N N . ARG A 1 222 ? 48.403 7.567 9.102 1.00 31.72 206 ARG A N 1
ATOM 1686 C CA . ARG A 1 222 ? 49.218 6.373 9.448 1.00 40.50 206 ARG A CA 1
ATOM 1687 C C . ARG A 1 222 ? 50.648 6.650 8.967 1.00 40.87 206 ARG A C 1
ATOM 1688 O O . ARG A 1 222 ? 50.809 7.172 7.889 1.00 43.93 206 ARG A O 1
ATOM 1696 N N . ALA A 1 223 ? 51.651 6.366 9.823 1.00 49.26 207 ALA A N 1
ATOM 1697 C CA . ALA A 1 223 ? 53.092 6.554 9.502 1.00 61.93 207 ALA A CA 1
ATOM 1698 C C . ALA A 1 223 ? 53.675 5.284 8.910 1.00 60.95 207 ALA A C 1
ATOM 1699 O O . ALA A 1 223 ? 53.241 4.844 7.834 1.00 63.11 207 ALA A O 1
ATOM 1701 N N . ASP B 2 3 ? 44.568 7.713 32.757 1.00 56.44 1989 ASP B N 1
ATOM 1702 C CA . ASP B 2 3 ? 43.226 7.179 33.227 1.00 49.25 1989 ASP B CA 1
ATOM 1703 C C . ASP B 2 3 ? 42.318 7.190 32.044 1.00 48.27 1989 ASP B C 1
ATOM 1704 O O . ASP B 2 3 ? 42.008 8.259 31.536 1.00 41.00 1989 ASP B O 1
ATOM 1709 N N . LYS B 2 4 ? 41.916 6.011 31.602 1.00 40.63 1990 LYS B N 1
ATOM 1710 C CA . LYS B 2 4 ? 41.250 5.873 30.285 1.00 46.95 1990 LYS B CA 1
ATOM 1711 C C . LYS B 2 4 ? 39.792 6.294 30.356 1.00 40.62 1990 LYS B C 1
ATOM 1712 O O . LYS B 2 4 ? 39.185 6.289 31.454 1.00 37.02 1990 LYS B O 1
ATOM 1718 N N . LYS B 2 5 ? 39.278 6.813 29.241 1.00 33.79 1991 LYS B N 1
ATOM 1719 C CA . LYS B 2 5 ? 37.908 7.226 29.157 1.00 30.58 1991 LYS B CA 1
ATOM 1720 C C . LYS B 2 5 ? 37.256 6.233 28.161 1.00 25.85 1991 LYS B C 1
ATOM 1721 O O . LYS B 2 5 ? 37.965 5.622 27.409 1.00 30.01 1991 LYS B O 1
ATOM 1727 N N . ILE B 2 6 ? 35.969 6.211 28.265 1.00 25.49 1992 ILE B N 1
ATOM 1728 C CA . ILE B 2 6 ? 35.160 5.395 27.358 1.00 22.91 1992 ILE B CA 1
ATOM 1729 C C . ILE B 2 6 ? 35.246 6.046 25.948 1.00 23.50 1992 ILE B C 1
ATOM 1730 O O . ILE B 2 6 ? 34.997 7.258 25.804 1.00 22.97 1992 ILE B O 1
ATOM 1735 N N . VAL B 2 7 ? 35.571 5.216 24.971 1.00 22.48 1993 VAL B N 1
ATOM 1736 C CA . VAL B 2 7 ? 35.564 5.572 23.534 1.00 20.52 1993 VAL B CA 1
ATOM 1737 C C . VAL B 2 7 ? 34.572 4.599 22.883 1.00 21.26 1993 VAL B C 1
ATOM 1738 O O . VAL B 2 7 ? 34.709 3.403 23.068 1.00 22.26 1993 VAL B O 1
ATOM 1742 N N . ILE B 2 8 ? 33.612 5.083 22.137 1.00 19.16 1994 ILE B N 1
ATOM 1743 C CA . ILE B 2 8 ? 32.545 4.253 21.580 1.00 18.90 1994 ILE B CA 1
ATOM 1744 C C . ILE B 2 8 ? 32.473 4.500 20.070 1.00 20.12 1994 ILE B C 1
ATOM 1745 O O . ILE B 2 8 ? 32.802 5.576 19.552 1.00 19.69 1994 ILE B O 1
ATOM 1750 N N . MET B 2 9 ? 31.944 3.521 19.354 1.00 17.39 1995 MET B N 1
ATOM 1751 C CA . MET B 2 9 ? 31.625 3.583 17.910 1.00 17.28 1995 MET B CA 1
ATOM 1752 C C . MET B 2 9 ? 30.303 2.895 17.661 1.00 16.85 1995 MET B C 1
ATOM 1753 O O . MET B 2 9 ? 29.937 1.972 18.428 1.00 17.82 1995 MET B O 1
ATOM 1758 N N . PRO B 2 10 ? 29.624 3.166 16.554 1.00 16.96 1996 PRO B N 1
ATOM 1759 C CA . PRO B 2 10 ? 28.382 2.392 16.228 1.00 16.38 1996 PRO B CA 1
ATOM 1760 C C . PRO B 2 10 ? 28.782 0.924 15.975 1.00 16.68 1996 PRO B C 1
ATOM 1761 O O . PRO B 2 10 ? 29.814 0.651 15.387 1.00 19.47 1996 PRO B O 1
ATOM 1765 N N . CYS B 2 11 ? 27.854 0.063 16.354 1.00 18.10 1997 CYS B N 1
ATOM 1766 C CA . CYS B 2 11 ? 28.045 -1.377 15.977 1.00 18.23 1997 CYS B CA 1
ATOM 1767 C C . CYS B 2 11 ? 27.820 -1.609 14.479 1.00 18.44 1997 CYS B C 1
ATOM 1768 O O . CYS B 2 11 ? 28.437 -2.472 13.888 1.00 20.18 1997 CYS B O 1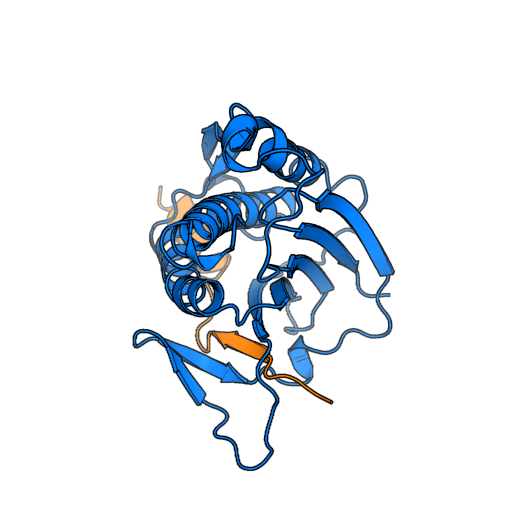
ATOM 1771 N N . LYS B 2 12 ? 26.957 -0.820 13.870 1.00 18.54 1998 LYS B N 1
ATOM 1772 C CA . LYS B 2 12 ? 26.581 -0.947 12.472 1.00 19.33 1998 LYS B CA 1
ATOM 1773 C C . LYS B 2 12 ? 27.417 -0.025 11.622 1.00 19.81 1998 LYS B C 1
ATOM 1774 O O . LYS B 2 12 ? 27.606 1.168 11.985 1.00 22.31 1998 LYS B O 1
ATOM 1780 N N . CYS B 2 13 ? 27.857 -0.524 10.455 1.00 19.65 1999 CYS B N 1
ATOM 1781 C CA . CYS B 2 13 ? 28.610 0.189 9.389 1.00 22.81 1999 CYS B CA 1
ATOM 1782 C C . CYS B 2 13 ? 27.674 1.101 8.685 1.00 19.16 1999 CYS B C 1
ATOM 1783 O O . CYS B 2 13 ? 26.515 0.815 8.452 1.00 21.23 1999 CYS B O 1
ATOM 1786 N N . ALA B 2 14 ? 28.264 2.201 8.188 1.00 20.64 2000 ALA B N 1
ATOM 1787 C CA . ALA B 2 14 ? 27.633 3.011 7.179 1.00 19.96 2000 ALA B CA 1
ATOM 1788 C C . ALA B 2 14 ? 27.420 2.182 5.923 1.00 20.30 2000 ALA B C 1
ATOM 1789 O O . ALA B 2 14 ? 28.104 1.155 5.702 1.00 21.49 2000 ALA B O 1
ATOM 1791 N N . PRO B 2 15 ? 26.513 2.616 5.068 1.00 20.99 2001 PRO B N 1
ATOM 1792 C CA . PRO B 2 15 ? 26.345 1.902 3.795 1.00 21.86 2001 PRO B CA 1
ATOM 1793 C C . PRO B 2 15 ? 27.615 1.747 3.072 1.00 24.49 2001 PRO B C 1
ATOM 1794 O O . PRO B 2 15 ? 28.498 2.617 3.013 1.00 24.31 2001 PRO B O 1
ATOM 1798 N N . SER B 2 16 ? 27.856 0.564 2.475 1.00 25.81 2002 SER B N 1
ATOM 1799 C CA . SER B 2 16 ? 29.094 0.380 1.792 1.00 24.55 2002 SER B CA 1
ATOM 1800 C C . SER B 2 16 ? 29.219 1.234 0.448 1.00 22.60 2002 SER B C 1
ATOM 1801 O O . SER B 2 16 ? 28.236 1.590 -0.085 1.00 23.97 2002 SER B O 1
ATOM 1804 N N . ARG B 2 17 ? 30.461 1.436 0.025 1.00 25.26 2003 ARG B N 1
ATOM 1805 C CA . ARG B 2 17 ? 30.716 2.115 -1.227 1.00 24.48 2003 ARG B CA 1
ATOM 1806 C C . ARG B 2 17 ? 29.900 1.374 -2.383 1.00 25.33 2003 ARG B C 1
ATOM 1807 O O . ARG B 2 17 ? 29.239 1.996 -3.226 1.00 22.86 2003 ARG B O 1
ATOM 1815 N N . GLN B 2 18 ? 29.956 0.028 -2.423 1.00 22.71 2004 GLN B N 1
ATOM 1816 C CA . GLN B 2 18 ? 29.274 -0.699 -3.521 1.00 24.22 2004 GLN B CA 1
ATOM 1817 C C . GLN B 2 18 ? 27.772 -0.555 -3.498 1.00 23.84 2004 GLN B C 1
ATOM 1818 O O . GLN B 2 18 ? 27.149 -0.474 -4.530 1.00 23.21 2004 GLN B O 1
ATOM 1824 N N . LEU B 2 19 ? 27.182 -0.553 -2.314 1.00 22.93 2005 LEU B N 1
ATOM 1825 C CA . LEU B 2 19 ? 25.802 -0.312 -2.203 1.00 23.78 2005 LEU B CA 1
ATOM 1826 C C . LEU B 2 19 ? 25.394 1.034 -2.812 1.00 25.42 2005 LEU B C 1
ATOM 1827 O O . LEU B 2 19 ? 24.475 1.160 -3.624 1.00 25.10 2005 LEU B O 1
ATOM 1832 N N . VAL B 2 20 ? 26.201 2.019 -2.476 1.00 22.30 2006 VAL B N 1
ATOM 1833 C CA . VAL B 2 20 ? 25.932 3.344 -2.977 1.00 23.12 2006 VAL B CA 1
ATOM 1834 C C . VAL B 2 20 ? 26.186 3.427 -4.498 1.00 23.63 2006 VAL B C 1
ATOM 1835 O O . VAL B 2 20 ? 25.397 4.130 -5.192 1.00 26.64 2006 VAL B O 1
ATOM 1839 N N . GLN B 2 21 ? 27.220 2.754 -4.996 1.00 22.87 2007 GLN B N 1
ATOM 1840 C CA . GLN B 2 21 ? 27.530 2.665 -6.448 1.00 23.28 2007 GLN B CA 1
ATOM 1841 C C . GLN B 2 21 ? 26.346 2.045 -7.178 1.00 29.46 2007 GLN B C 1
ATOM 1842 O O . GLN B 2 21 ? 25.928 2.562 -8.229 1.00 28.35 2007 GLN B O 1
ATOM 1848 N N . VAL B 2 22 ? 25.813 0.948 -6.666 1.00 26.04 2008 VAL B N 1
ATOM 1849 C CA . VAL B 2 22 ? 24.608 0.393 -7.308 1.00 28.01 2008 VAL B CA 1
ATOM 1850 C C . VAL B 2 22 ? 23.434 1.368 -7.370 1.00 30.13 2008 VAL B C 1
ATOM 1851 O O . VAL B 2 22 ? 22.725 1.551 -8.405 1.00 29.63 2008 VAL B O 1
ATOM 1855 N N . TRP B 2 23 ? 23.175 2.101 -6.284 1.00 26.26 2009 TRP B N 1
ATOM 1856 C CA . TRP B 2 23 ? 22.123 3.070 -6.259 1.00 24.93 2009 TRP B CA 1
ATOM 1857 C C . TRP B 2 23 ? 22.351 4.171 -7.322 1.00 26.69 2009 TRP B C 1
ATOM 1858 O O . TRP B 2 23 ? 21.388 4.563 -8.009 1.00 27.60 2009 TRP B O 1
ATOM 1869 N N . LEU B 2 24 ? 23.604 4.650 -7.421 1.00 25.49 2010 LEU B N 1
ATOM 1870 C CA . LEU B 2 24 ? 23.894 5.750 -8.355 1.00 27.93 2010 LEU B CA 1
ATOM 1871 C C . LEU B 2 24 ? 23.720 5.280 -9.781 1.00 31.94 2010 LEU B C 1
ATOM 1872 O O . LEU B 2 24 ? 23.112 5.969 -10.574 1.00 31.65 2010 LEU B O 1
ATOM 1877 N N . GLN B 2 25 ? 24.211 4.083 -10.084 1.00 30.34 2011 GLN B N 1
ATOM 1878 C CA . GLN B 2 25 ? 24.239 3.600 -11.478 1.00 34.39 2011 GLN B CA 1
ATOM 1879 C C . GLN B 2 25 ? 22.845 3.316 -11.907 1.00 37.98 2011 GLN B C 1
ATOM 1880 O O . GLN B 2 25 ? 22.541 3.416 -13.123 1.00 39.12 2011 GLN B O 1
ATOM 1886 N N . ALA B 2 26 ? 21.972 2.958 -10.966 1.00 33.89 2012 ALA B N 1
ATOM 1887 C CA . ALA B 2 26 ? 20.578 2.663 -11.278 1.00 37.84 2012 ALA B CA 1
ATOM 1888 C C . ALA B 2 26 ? 19.842 3.946 -11.719 1.00 45.65 2012 ALA B C 1
ATOM 1889 O O . ALA B 2 26 ? 18.859 3.847 -12.404 1.00 48.42 2012 ALA B O 1
ATOM 1891 N N . LYS B 2 27 ? 20.335 5.110 -11.262 1.00 50.91 2013 LYS B N 1
ATOM 1892 C CA . LYS B 2 27 ? 19.858 6.488 -11.459 1.00 53.31 2013 LYS B CA 1
ATOM 1893 C C . LYS B 2 27 ? 18.998 7.000 -10.313 1.00 56.98 2013 LYS B C 1
ATOM 1894 O O . LYS B 2 27 ? 19.541 7.639 -9.405 1.00 56.96 2013 LYS B O 1
#

Organism: Homo sapiens (NCBI:txid9606)

Nearest PDB structures (foldseek):
  6bcd-assembly1_A  TM=1.005E+00  e=1.654E-41  Homo sapiens
  6k07-assembly1_A  TM=9.144E-01  e=2.816E-32  Homo sapiens
  6k08-assembly1_A  TM=9.148E-01  e=8.462E-32  Homo sapiens
  4fjo-assembly3_C  TM=9.031E-01  e=4.223E-32  Mus musculus
  6ekm-assembly1_A  TM=8.979E-01  e=4.344E-30  Mus musculus

Foldseek 3Di:
DAWLCVVVQQQVVLVLVLVLVLQLVQLLCQVLVQDPNVQWDWDDDLNHITTHGPDVVVSVVSVVVSVLVSVLSSVVWFQWKKKFKADPVRATFKIKIKGKHFDGAFPPPFAACVVRVSVQSVQLVVLSNPVVVPDDRDDPNIHIDIDTHTPDDDDVVDDQWDAGPNDTDGDDDPRGVDADPWDKAWRDWGDGRGMTITIIMTGHD/DDDDDDDDPDDDDDPVVVVVVVVVD